Protein 5NSJ (pdb70)

Structure (mmCIF, N/CA/C/O backbone):
data_5NSJ
#
_entry.id   5NSJ
#
_cell.length_a   128.024
_cell.length_b   128.352
_cell.length_c   45.966
_cell.angle_alpha   90.00
_cell.angle_beta   90.00
_cell.angle_gamma   90.00
#
_symmetry.space_group_name_H-M   'C 2 2 21'
#
loop_
_entity.id
_entity.type
_entity.pdbx_description
1 polymer 'Pre-glycoprotein polyprotein GP complex'
2 branched 2-acetamido-2-deoxy-beta-D-glucopyranose-(1-4)-2-acetamido-2-deoxy-beta-D-glucopyranose
3 branched alpha-D-mannopyranose-(1-4)-2-acetamido-2-deoxy-beta-D-glucopyranose-(1-4)-2-acetamido-2-deoxy-beta-D-glucopyranose
4 non-polymer 'SAMARIUM (III) ION'
5 non-polymer 2-acetamido-2-deoxy-beta-D-glucopyranose
6 water water
#
loop_
_atom_site.group_PDB
_atom_site.id
_atom_site.type_symbol
_atom_site.label_atom_id
_atom_site.label_alt_id
_atom_site.label_comp_id
_atom_site.label_asym_id
_atom_site.label_entity_id
_atom_site.label_seq_id
_atom_site.pdbx_PDB_ins_code
_atom_site.Cartn_x
_atom_site.Cartn_y
_atom_site.Cartn_z
_atom_site.occupancy
_atom_site.B_iso_or_equiv
_atom_site.auth_seq_id
_atom_site.auth_comp_id
_atom_site.auth_asym_id
_atom_site.auth_atom_id
_atom_site.pdbx_PDB_model_num
ATOM 1 N N . PRO A 1 18 ? -4.586 -3.789 -17.524 1.00 71.95 79 PRO A N 1
ATOM 2 C CA . PRO A 1 18 ? -4.206 -4.828 -18.491 1.00 73.38 79 PRO A CA 1
ATOM 3 C C . PRO A 1 18 ? -3.593 -6.085 -17.880 1.00 70.81 79 PRO A C 1
ATOM 4 O O . PRO A 1 18 ? -3.370 -7.046 -18.619 1.00 78.41 79 PRO A O 1
ATOM 8 N N . TYR A 1 19 ? -3.297 -6.082 -16.582 1.00 68.44 80 TYR A N 1
ATOM 9 C CA . TYR A 1 19 ? -2.737 -7.268 -15.956 1.00 52.40 80 TYR A CA 1
ATOM 10 C C . TYR A 1 19 ? -3.536 -7.703 -14.737 1.00 46.95 80 TYR A C 1
ATOM 11 O O . TYR A 1 19 ? -3.130 -8.649 -14.059 1.00 33.93 80 TYR A O 1
ATOM 20 N N . VAL A 1 20 ? -4.655 -7.036 -14.453 1.00 40.67 81 VAL A N 1
ATOM 21 C CA . VAL A 1 20 ? -5.543 -7.255 -13.309 1.00 35.90 81 VAL A CA 1
ATOM 22 C C . VAL A 1 20 ? -6.740 -8.145 -13.652 1.00 33.82 81 VAL A C 1
ATOM 23 O O . VAL A 1 20 ? -6.956 -8.445 -14.839 1.00 36.89 81 VAL A O 1
ATOM 27 N N . PRO A 1 21 ? -7.549 -8.582 -12.665 1.00 32.59 82 PRO A N 1
ATOM 28 C CA . PRO A 1 21 ? -8.697 -9.454 -12.980 1.00 29.65 82 PRO A CA 1
ATOM 29 C C . PRO A 1 21 ? -9.668 -8.775 -13.939 1.00 20.87 82 PRO A C 1
ATOM 30 O O . PRO A 1 21 ? -9.964 -7.587 -13.812 1.00 32.39 82 PRO A O 1
ATOM 34 N N . MET A 1 22 ? -10.204 -9.546 -14.877 1.00 21.43 83 MET A N 1
ATOM 35 C CA . MET A 1 22 ? -11.114 -8.989 -15.866 1.00 21.16 83 MET A CA 1
ATOM 36 C C . MET A 1 22 ? -12.559 -9.324 -15.553 1.00 28.23 83 MET A C 1
ATOM 37 O O . MET A 1 22 ? -12.947 -10.497 -15.647 1.00 30.44 83 MET A O 1
ATOM 42 N N . PRO A 1 23 ? -13.395 -8.337 -15.253 1.00 30.45 84 PRO A N 1
ATOM 43 C CA . PRO A 1 23 ? -14.823 -8.603 -15.047 1.00 18.29 84 PRO A CA 1
ATOM 44 C C . PRO A 1 23 ? -15.533 -8.904 -16.356 1.00 19.11 84 PRO A C 1
ATOM 45 O O . PRO A 1 23 ? -15.298 -8.251 -17.376 1.00 22.94 84 PRO A O 1
ATOM 49 N N . CYS A 1 24 ? -16.377 -9.927 -16.336 1.00 33.60 85 CYS A N 1
ATOM 50 C CA . CYS A 1 24 ? -17.276 -10.205 -17.449 1.00 34.99 85 CYS A CA 1
ATOM 51 C C . CYS A 1 24 ? -18.683 -10.486 -16.962 1.00 20.79 85 CYS A C 1
ATOM 52 O O . CYS A 1 24 ? -18.883 -11.337 -16.098 1.00 22.51 85 CYS A O 1
ATOM 55 N N . MET A 1 25 ? -19.651 -9.784 -17.538 1.00 45.15 86 MET A N 1
ATOM 56 C CA . MET A 1 25 ? -21.060 -9.931 -17.204 1.00 22.77 86 MET A CA 1
ATOM 57 C C . MET A 1 25 ? -21.766 -10.612 -18.366 1.00 36.06 86 MET A C 1
ATOM 58 O O . MET A 1 25 ? -21.932 -10.017 -19.435 1.00 34.33 86 MET A O 1
ATOM 63 N N . ILE A 1 26 ? -22.131 -11.879 -18.164 1.00 32.92 87 ILE A N 1
ATOM 64 C CA . ILE A 1 26 ? -22.879 -12.628 -19.166 1.00 23.10 87 ILE A CA 1
ATOM 65 C C . ILE A 1 26 ? -24.303 -12.106 -19.266 1.00 33.35 87 ILE A C 1
ATOM 66 O O . ILE A 1 26 ? -24.837 -11.889 -20.360 1.00 43.55 87 ILE A O 1
ATOM 71 N N . ASN A 1 27 ? -24.947 -11.943 -18.125 1.00 34.50 88 ASN A N 1
ATOM 72 C CA . ASN A 1 27 ? -26.291 -11.390 -18.006 1.00 23.82 88 ASN A CA 1
ATOM 73 C C . ASN A 1 27 ? -26.475 -11.060 -16.535 1.00 34.48 88 ASN A C 1
ATOM 74 O O . ASN A 1 27 ? -25.538 -11.185 -15.745 1.00 31.32 88 ASN A O 1
ATOM 79 N N . ASP A 1 28 ? -27.669 -10.587 -16.180 1.00 27.96 89 ASP A N 1
ATOM 80 C CA . ASP A 1 28 ? -27.912 -10.158 -14.808 1.00 33.10 89 ASP A CA 1
ATOM 81 C C . ASP A 1 28 ? -27.555 -11.240 -13.788 1.00 35.86 89 ASP A C 1
ATOM 82 O O . ASP A 1 28 ? -26.999 -10.940 -12.729 1.00 47.25 89 ASP A O 1
ATOM 87 N N . THR A 1 29 ? -27.907 -12.495 -14.064 1.00 30.37 90 THR A N 1
ATOM 88 C CA . THR A 1 29 ? -27.646 -13.581 -13.120 1.00 21.92 90 THR A CA 1
ATOM 89 C C . THR A 1 29 ? -26.201 -14.086 -13.135 1.00 15.22 90 THR A C 1
ATOM 90 O O . THR A 1 29 ? -25.694 -14.522 -12.099 1.00 19.21 90 THR A O 1
ATOM 94 N N . HIS A 1 30 ? -25.535 -14.102 -14.288 1.00 19.96 91 HIS A N 1
ATOM 95 C CA . HIS A 1 30 ? -24.238 -14.764 -14.438 1.00 21.66 91 HIS A CA 1
ATOM 96 C C . HIS A 1 30 ? -23.098 -13.794 -14.731 1.00 21.68 91 HIS A C 1
ATOM 97 O O . HIS A 1 30 ? -23.172 -12.994 -15.668 1.00 22.65 91 HIS A O 1
ATOM 104 N N . PHE A 1 31 ? -22.019 -13.927 -13.954 1.00 13.52 92 PHE A N 1
ATOM 105 C CA . PHE A 1 31 ? -20.836 -13.080 -13.997 1.00 13.45 92 PHE A CA 1
ATOM 106 C C . PHE A 1 31 ? -19.573 -13.935 -13.973 1.00 13.85 92 PHE A C 1
ATOM 107 O O . PHE A 1 31 ? -19.516 -14.969 -13.297 1.00 12.19 92 PHE A O 1
ATOM 115 N N . LEU A 1 32 ? -18.539 -13.469 -14.675 1.00 23.27 93 LEU A N 1
ATOM 116 C CA . LEU A 1 32 ? -17.216 -14.088 -14.665 1.00 13.90 93 LEU A CA 1
ATOM 117 C C . LEU A 1 32 ? -16.149 -13.081 -14.266 1.00 17.20 93 LEU A C 1
ATOM 118 O O . LEU A 1 32 ? -16.259 -11.893 -14.563 1.00 16.30 93 LEU A O 1
ATOM 123 N N . LEU A 1 33 ? -15.142 -13.541 -13.541 1.00 17.55 94 LEU A N 1
ATOM 124 C CA . LEU A 1 33 ? -14.021 -12.685 -13.184 1.00 20.27 94 LEU A CA 1
ATOM 125 C C . LEU A 1 33 ? -12.750 -13.396 -13.620 1.00 21.85 94 LEU A C 1
ATOM 126 O O . LEU A 1 33 ? -12.282 -14.296 -12.919 1.00 25.55 94 LEU A O 1
ATOM 131 N N . ARG A 1 34 ? -12.139 -12.941 -14.710 1.00 26.20 95 ARG A N 1
ATOM 132 C CA . ARG A 1 34 ? -10.987 -13.657 -15.237 1.00 17.40 95 ARG A CA 1
ATOM 133 C C . ARG A 1 34 ? -9.795 -13.459 -14.316 1.00 27.95 95 ARG A C 1
ATOM 134 O O . ARG A 1 34 ? -9.609 -12.389 -13.734 1.00 26.58 95 ARG A O 1
ATOM 142 N N . GLY A 1 35 ? -8.972 -14.487 -14.202 1.00 26.32 96 GLY A N 1
ATOM 143 C CA . GLY A 1 35 ? -7.784 -14.393 -13.392 1.00 25.95 96 GLY A CA 1
ATOM 144 C C . GLY A 1 35 ? -6.771 -13.447 -14.007 1.00 26.09 96 GLY A C 1
ATOM 145 O O . GLY A 1 35 ? -6.873 -13.059 -15.177 1.00 21.51 96 GLY A O 1
ATOM 146 N N . PRO A 1 36 ? -5.800 -13.021 -13.207 1.00 28.56 97 PRO A N 1
ATOM 147 C CA . PRO A 1 36 ? -4.754 -12.129 -13.713 1.00 26.82 97 PRO A CA 1
ATOM 148 C C . PRO A 1 36 ? -3.876 -12.795 -14.762 1.00 32.26 97 PRO A C 1
ATOM 149 O O . PRO A 1 36 ? -3.751 -14.024 -14.835 1.00 35.59 97 PRO A O 1
ATOM 153 N N . PHE A 1 37 ? -3.254 -11.942 -15.583 1.00 32.05 98 PHE A N 1
ATOM 154 C CA . PHE A 1 37 ? -2.341 -12.394 -16.625 1.00 29.38 98 PHE A CA 1
ATOM 155 C C . PHE A 1 37 ? -3.021 -13.332 -17.610 1.00 28.96 98 PHE A C 1
ATOM 156 O O . PHE A 1 37 ? -2.488 -14.391 -17.953 1.00 29.88 98 PHE A O 1
ATOM 164 N N . GLU A 1 38 ? -4.218 -12.950 -18.042 1.00 27.90 99 GLU A N 1
ATOM 165 C CA . GLU A 1 38 ? -4.970 -13.720 -19.020 1.00 29.70 99 GLU A CA 1
ATOM 166 C C . GLU A 1 38 ? -5.107 -15.166 -18.555 1.00 31.33 99 GLU A C 1
ATOM 167 O O . GLU A 1 38 ? -4.789 -16.109 -19.276 1.00 38.10 99 GLU A O 1
ATOM 173 N N . ALA A 1 39 ? -5.531 -15.333 -17.306 1.00 35.21 100 ALA A N 1
ATOM 174 C CA . ALA A 1 39 ? -5.663 -16.662 -16.734 1.00 24.18 100 ALA A CA 1
ATOM 175 C C . ALA A 1 39 ? -6.684 -17.490 -17.502 1.00 24.08 100 ALA A C 1
ATOM 176 O O . ALA A 1 39 ? -7.655 -16.972 -18.048 1.00 24.33 100 ALA A O 1
ATOM 178 N N . SER A 1 40 ? -6.422 -18.794 -17.580 1.00 25.00 101 SER A N 1
ATOM 179 C CA . SER A 1 40 ? -7.336 -19.752 -18.187 1.00 25.38 101 SER A CA 1
ATOM 180 C C . SER 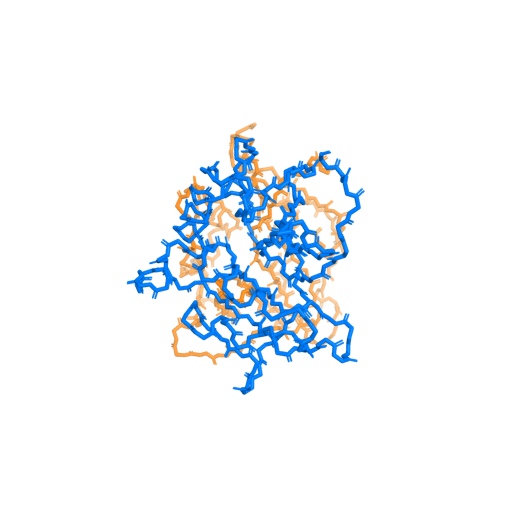A 1 40 ? -8.561 -20.022 -17.340 1.00 32.90 101 SER A C 1
ATOM 181 O O . SER A 1 40 ? -9.416 -20.811 -17.754 1.00 23.72 101 SER A O 1
ATOM 184 N N . TRP A 1 41 ? -8.672 -19.386 -16.180 1.00 22.78 102 TRP A N 1
ATOM 185 C CA . TRP A 1 41 ? -9.765 -19.616 -15.259 1.00 21.84 102 TRP A CA 1
ATOM 186 C C . TRP A 1 41 ? -10.456 -18.306 -14.921 1.00 23.96 102 TRP A C 1
ATOM 187 O O . TRP A 1 41 ? -9.957 -17.215 -15.202 1.00 27.69 102 TRP A O 1
ATOM 198 N N . ALA A 1 42 ? -11.623 -18.435 -14.307 1.00 16.59 103 ALA A N 1
ATOM 199 C CA . ALA A 1 42 ? -12.409 -17.287 -13.906 1.00 15.24 103 ALA A CA 1
ATOM 200 C C . ALA A 1 42 ? -13.280 -17.701 -12.740 1.00 25.78 103 ALA A C 1
ATOM 201 O O . ALA A 1 42 ? -13.800 -18.814 -12.719 1.00 22.72 103 ALA A O 1
ATOM 203 N N . ILE A 1 43 ? -13.415 -16.814 -11.763 1.00 26.86 104 ILE A N 1
ATOM 204 C CA . ILE A 1 43 ? -14.347 -17.021 -10.665 1.00 20.67 104 ILE A CA 1
ATOM 205 C C . ILE A 1 43 ? -15.751 -16.731 -11.163 1.00 18.50 104 ILE A C 1
ATOM 206 O O . ILE A 1 43 ? -16.039 -15.618 -11.606 1.00 35.43 104 ILE A O 1
ATOM 211 N N . LYS A 1 44 ? -16.622 -17.728 -11.101 1.00 14.57 105 LYS A N 1
ATOM 212 C CA . LYS A 1 44 ? -17.997 -17.589 -11.555 1.00 15.01 105 LYS A CA 1
ATOM 213 C C . LYS A 1 44 ? -18.939 -17.274 -10.406 1.00 16.08 105 LYS A C 1
ATOM 214 O O . LYS A 1 44 ? -18.881 -17.901 -9.347 1.00 22.20 105 LYS A O 1
ATOM 220 N N . LEU A 1 45 ? -19.828 -16.312 -10.640 1.00 13.99 106 LEU A N 1
ATOM 221 C CA . LEU A 1 45 ? -20.803 -15.867 -9.653 1.00 14.67 106 LEU A CA 1
ATOM 222 C C . LEU A 1 45 ? -22.189 -15.998 -10.267 1.00 19.93 106 LEU A C 1
ATOM 223 O O . LEU A 1 45 ? -22.460 -15.397 -11.309 1.00 28.43 106 LEU A O 1
ATOM 228 N N . GLU A 1 46 ? -23.069 -16.758 -9.632 1.00 19.55 107 GLU A N 1
ATOM 229 C CA . GLU A 1 46 ? -24.445 -16.862 -10.085 1.00 10.75 107 GLU A CA 1
ATOM 230 C C . GLU A 1 46 ? -25.356 -16.375 -8.983 1.00 21.79 107 GLU A C 1
ATOM 231 O O . GLU A 1 46 ? -25.236 -16.813 -7.837 1.00 20.69 107 GLU A O 1
ATOM 237 N N . ILE A 1 47 ? -26.284 -15.504 -9.335 1.00 20.34 108 ILE A N 1
ATOM 238 C CA . ILE A 1 47 ? -27.319 -15.081 -8.407 1.00 18.52 108 ILE A CA 1
ATOM 239 C C . ILE A 1 47 ? -28.526 -15.970 -8.640 1.00 17.15 108 ILE A C 1
ATOM 240 O O . ILE A 1 47 ? -29.062 -16.020 -9.750 1.00 15.70 108 ILE A O 1
ATOM 245 N N . THR A 1 48 ? -28.939 -16.687 -7.603 1.00 14.00 109 THR A N 1
ATOM 246 C CA . THR A 1 48 ? -30.013 -17.652 -7.734 1.00 13.26 109 THR A CA 1
ATOM 247 C C . THR A 1 48 ? -30.751 -17.760 -6.418 1.00 13.32 109 THR A C 1
ATOM 248 O O . THR A 1 48 ? -30.217 -17.441 -5.357 1.00 31.33 109 THR A O 1
ATOM 252 N N . ASP A 1 49 ? -31.980 -18.253 -6.496 1.00 21.59 110 ASP A N 1
ATOM 253 C CA . ASP A 1 49 ? -32.812 -18.466 -5.322 1.00 24.63 110 ASP A CA 1
ATOM 254 C C . ASP A 1 49 ? -32.799 -19.909 -4.854 1.00 24.66 110 ASP A C 1
ATOM 255 O O . ASP A 1 49 ? -33.642 -20.291 -4.039 1.00 21.85 110 ASP A O 1
ATOM 260 N N . VAL A 1 50 ? -31.853 -20.711 -5.339 1.00 29.31 111 VAL A N 1
ATOM 261 C CA . VAL A 1 50 ? -31.747 -22.126 -5.008 1.00 23.37 111 VAL A CA 1
ATOM 262 C C . VAL A 1 50 ? -30.594 -22.318 -4.043 1.00 22.93 111 VAL A C 1
ATOM 263 O O . VAL A 1 50 ? -29.506 -21.783 -4.254 1.00 29.75 111 VAL A O 1
ATOM 267 N N . THR A 1 51 ? -30.803 -23.126 -3.013 1.00 23.48 112 THR A N 1
ATOM 268 C CA . THR A 1 51 ? -29.737 -23.473 -2.088 1.00 35.79 112 THR A CA 1
ATOM 269 C C . THR A 1 51 ? -29.305 -24.908 -2.336 1.00 35.61 112 THR A C 1
ATOM 270 O O . THR A 1 51 ? -30.127 -25.828 -2.321 1.00 39.26 112 THR A O 1
ATOM 274 N N . THR A 1 52 ? -28.006 -25.088 -2.531 1.00 34.07 113 THR A N 1
ATOM 275 C CA . THR A 1 52 ? -27.413 -26.386 -2.784 1.00 42.57 113 THR A CA 1
ATOM 276 C C . THR A 1 52 ? -26.496 -26.842 -1.660 1.00 49.93 113 THR A C 1
ATOM 277 O O . THR A 1 52 ? -26.020 -27.980 -1.693 1.00 55.84 113 THR A O 1
ATOM 281 N N . LEU A 1 53 ? -26.256 -26.008 -0.656 1.00 27.58 114 LEU A N 1
ATOM 282 C CA . LEU A 1 53 ? -25.333 -26.357 0.407 1.00 29.03 114 LEU A CA 1
ATOM 283 C C . LEU A 1 53 ? -26.018 -26.198 1.757 1.00 30.08 114 LEU A C 1
ATOM 284 O O . LEU A 1 53 ? -27.001 -25.466 1.900 1.00 29.40 114 LEU A O 1
ATOM 289 N N . VAL A 1 54 ? -25.475 -26.907 2.751 1.00 36.05 115 VAL A N 1
ATOM 290 C CA . VAL A 1 54 ? -26.040 -26.963 4.092 1.00 38.21 115 VAL A CA 1
ATOM 291 C C . VAL A 1 54 ? -24.909 -26.829 5.109 1.00 39.82 115 VAL A C 1
ATOM 292 O O . VAL A 1 54 ? -23.752 -27.160 4.835 1.00 43.40 115 VAL A O 1
ATOM 296 N N . VAL A 1 55 ? -25.258 -26.328 6.295 1.00 43.30 116 VAL A N 1
ATOM 297 C CA . VAL A 1 55 ? -24.286 -26.062 7.349 1.00 45.11 116 VAL A CA 1
ATOM 298 C C . VAL A 1 55 ? -23.699 -27.358 7.900 1.00 48.67 116 VAL A C 1
ATOM 299 O O . VAL A 1 55 ? -24.414 -28.350 8.107 1.00 53.74 116 VAL A O 1
ATOM 303 N N . ASP A 1 56 ? -22.381 -27.350 8.133 1.00 46.95 117 ASP A N 1
ATOM 304 C CA . ASP A 1 56 ? -21.646 -28.434 8.778 1.00 52.42 117 ASP A CA 1
ATOM 305 C C . ASP A 1 56 ? -20.651 -27.813 9.754 1.00 61.92 117 ASP A C 1
ATOM 306 O O . ASP A 1 56 ? -20.508 -26.587 9.841 1.00 63.07 117 ASP A O 1
ATOM 311 N N . THR A 1 57 ? -19.955 -28.676 10.494 1.00 65.03 118 THR A N 1
ATOM 312 C CA . THR A 1 57 ? -19.000 -28.216 11.493 1.00 73.49 118 THR A CA 1
ATOM 313 C C . THR A 1 57 ? -17.890 -27.403 10.842 1.00 72.45 118 THR A C 1
ATOM 314 O O . THR A 1 57 ? -17.493 -26.348 11.355 1.00 87.63 118 THR A O 1
ATOM 318 N N . ASP A 1 58 ? -17.380 -27.876 9.706 1.00 68.78 119 ASP A N 1
ATOM 319 C CA . ASP A 1 58 ? -16.180 -27.305 9.126 1.00 59.53 119 ASP A CA 1
ATOM 320 C C . ASP A 1 58 ? -16.439 -26.547 7.834 1.00 55.33 119 ASP A C 1
ATOM 321 O O . ASP A 1 58 ? -15.517 -25.909 7.319 1.00 59.54 119 ASP A O 1
ATOM 326 N N . ASN A 1 59 ? -17.659 -26.598 7.293 1.00 38.76 120 ASN A N 1
ATOM 327 C CA . ASN A 1 59 ? -17.911 -26.010 5.983 1.00 32.56 120 ASN A CA 1
ATOM 328 C C . ASN A 1 59 ? -18.243 -24.522 6.037 1.00 45.64 120 ASN A C 1
ATOM 329 O O . ASN A 1 59 ? -18.200 -23.859 4.996 1.00 49.45 120 ASN A O 1
ATOM 334 N N . VAL A 1 60 ? -18.647 -24.001 7.192 1.00 38.11 121 VAL A N 1
ATOM 335 C CA . VAL A 1 60 ? -19.041 -22.600 7.304 1.00 34.21 121 VAL A CA 1
ATOM 336 C C . VAL A 1 60 ? -17.815 -21.706 7.429 1.00 40.86 121 VAL A C 1
ATOM 337 O O . VAL A 1 60 ? -16.921 -21.958 8.244 1.00 42.28 121 VAL A O 1
ATOM 341 N N . ALA A 1 61 ? -17.778 -20.657 6.614 1.00 31.19 122 ALA A N 1
ATOM 342 C CA . ALA A 1 61 ? -16.704 -19.678 6.578 1.00 31.91 122 ALA A CA 1
ATOM 343 C C . ALA A 1 61 ? -17.311 -18.281 6.664 1.00 33.62 122 ALA A C 1
ATOM 344 O O . ALA A 1 61 ? -18.521 -18.115 6.829 1.00 35.67 122 ALA A O 1
ATOM 346 N N . ASN A 1 62 ? -16.461 -17.269 6.628 1.00 32.39 123 ASN A N 1
ATOM 347 C CA . ASN A 1 62 ? -16.926 -15.888 6.672 1.00 34.75 123 ASN A CA 1
ATOM 348 C C . ASN A 1 62 ? -16.073 -15.079 5.693 1.00 33.74 123 ASN A C 1
ATOM 349 O O . ASN A 1 62 ? -15.147 -15.641 5.100 1.00 38.24 123 ASN A O 1
ATOM 354 N N . PRO A 1 63 ? -16.338 -13.790 5.467 1.00 40.93 124 PRO A N 1
ATOM 355 C CA . PRO A 1 63 ? -15.496 -13.048 4.511 1.00 45.68 124 PRO A CA 1
ATOM 356 C C . PRO A 1 63 ? -14.021 -13.015 4.848 1.00 37.77 124 PRO A C 1
ATOM 357 O O . PRO A 1 63 ? -13.203 -12.873 3.936 1.00 52.90 124 PRO A O 1
ATOM 361 N N . THR A 1 64 ? -13.636 -13.149 6.111 1.00 43.68 125 THR A N 1
ATOM 362 C CA . THR A 1 64 ? -12.207 -13.259 6.365 1.00 44.85 125 THR A CA 1
ATOM 363 C C . THR A 1 64 ? -11.731 -14.682 6.086 1.00 43.80 125 THR A C 1
ATOM 364 O O . THR A 1 64 ? -10.728 -14.867 5.391 1.00 42.81 125 THR A O 1
ATOM 368 N N . ASN A 1 65 ? -12.504 -15.686 6.529 1.00 55.73 126 ASN A N 1
ATOM 369 C CA . ASN A 1 65 ? -12.321 -17.106 6.209 1.00 37.62 126 ASN A CA 1
ATOM 370 C C . ASN A 1 65 ? -12.473 -17.437 4.733 1.00 49.81 126 ASN A C 1
ATOM 371 O O . ASN A 1 65 ? -12.178 -18.570 4.346 1.00 55.92 126 ASN A O 1
ATOM 376 N N . ILE A 1 66 ? -12.978 -16.514 3.919 1.00 37.75 127 ILE A N 1
ATOM 377 C CA . ILE A 1 66 ? -13.416 -16.839 2.561 1.00 48.65 127 ILE A CA 1
ATOM 378 C C . ILE A 1 66 ? -12.318 -17.508 1.738 1.00 55.69 127 ILE A C 1
ATOM 379 O O . ILE A 1 66 ? -12.597 -18.386 0.913 1.00 54.10 127 ILE A O 1
ATOM 384 N N . SER A 1 67 ? -11.060 -17.088 1.920 1.00 61.60 128 SER A N 1
ATOM 385 C CA . SER A 1 67 ? -9.965 -17.646 1.127 1.00 59.19 128 SER A CA 1
ATOM 386 C C . SER A 1 67 ? -9.864 -19.158 1.304 1.00 50.81 128 SER A C 1
ATOM 387 O O . SER A 1 67 ? -9.410 -19.869 0.401 1.00 51.66 128 SER A O 1
ATOM 390 N N . LYS A 1 68 ? -10.270 -19.659 2.471 1.00 49.36 129 LYS A N 1
ATOM 391 C CA . LYS A 1 68 ? -10.200 -21.087 2.766 1.00 49.60 129 LYS A CA 1
ATOM 392 C C . LYS A 1 68 ? -11.058 -21.949 1.836 1.00 39.70 129 LYS A C 1
ATOM 393 O O . LYS A 1 68 ? -10.674 -23.080 1.527 1.00 44.70 129 LYS A O 1
ATOM 399 N N . CYS A 1 69 ? -12.207 -21.449 1.367 1.00 38.55 130 CYS A N 1
ATOM 400 C CA . CYS A 1 69 ? -13.093 -22.292 0.553 1.00 55.27 130 CYS A CA 1
ATOM 401 C C . CYS A 1 69 ? -12.431 -22.787 -0.733 1.00 55.66 130 CYS A C 1
ATOM 402 O O . CYS A 1 69 ? -12.750 -23.878 -1.216 1.00 61.91 130 CYS A O 1
ATOM 405 N N . PHE A 1 70 ? -11.559 -21.978 -1.337 1.00 41.60 131 PHE A N 1
ATOM 406 C CA . PHE A 1 70 ? -10.862 -22.329 -2.584 1.00 51.18 131 PHE A CA 1
ATOM 407 C C . PHE A 1 70 ? -9.489 -22.981 -2.361 1.00 50.17 131 PHE A C 1
ATOM 408 O O . PHE A 1 70 ? -8.435 -22.414 -2.653 1.00 56.70 131 PHE A O 1
ATOM 416 N N . ALA A 1 71 ? -9.512 -24.217 -1.860 1.00 65.94 132 ALA A N 1
ATOM 417 C CA . ALA A 1 71 ? -8.299 -24.985 -1.588 1.00 65.13 132 ALA A CA 1
ATOM 418 C C . ALA A 1 71 ? -8.036 -26.105 -2.605 1.00 67.65 132 ALA A C 1
ATOM 419 O O . ALA A 1 71 ? -6.972 -26.749 -2.561 1.00 68.91 132 ALA A O 1
ATOM 421 N N . ASN A 1 72 ? -8.913 -26.281 -3.595 1.00 64.77 133 ASN A N 1
ATOM 422 C CA . ASN A 1 72 ? -8.766 -27.439 -4.468 1.00 87.48 133 ASN A CA 1
ATOM 423 C C . ASN A 1 72 ? -7.506 -27.379 -5.331 1.00 113.88 133 ASN A C 1
ATOM 424 O O . ASN A 1 72 ? -6.770 -28.369 -5.416 1.00 102.95 133 ASN A O 1
ATOM 429 N N . ASN A 1 73 ? -7.206 -26.246 -5.948 1.00 122.60 134 ASN A N 1
ATOM 430 C CA . ASN A 1 73 ? -6.233 -26.262 -7.029 1.00 108.87 134 ASN A CA 1
ATOM 431 C C . ASN A 1 73 ? -4.990 -25.456 -6.686 1.00 88.29 134 ASN A C 1
ATOM 432 O O . ASN A 1 73 ? -5.059 -24.257 -6.412 1.00 86.41 134 ASN A O 1
ATOM 437 N N . GLN A 1 74 ? -3.858 -26.136 -6.728 1.00 91.14 135 GLN A N 1
ATOM 438 C CA . GLN A 1 74 ? -2.550 -25.538 -6.591 1.00 61.91 135 GLN A CA 1
ATOM 439 C C . GLN A 1 74 ? -2.034 -24.968 -7.905 1.00 62.15 135 GLN A C 1
ATOM 440 O O . GLN A 1 74 ? -1.188 -24.070 -7.894 1.00 61.68 135 GLN A O 1
ATOM 446 N N . ASP A 1 75 ? -2.537 -25.476 -9.024 1.00 62.90 136 ASP A N 1
ATOM 447 C CA . ASP A 1 75 ? -2.071 -25.049 -10.332 1.00 63.19 136 ASP A CA 1
ATOM 448 C C . ASP A 1 75 ? -2.291 -23.556 -10.551 1.00 69.65 136 ASP A C 1
ATOM 449 O O . ASP A 1 75 ? -1.402 -22.842 -11.033 1.00 70.23 136 ASP A O 1
ATOM 454 N N . GLU A 1 76 ? -3.445 -23.064 -10.149 1.00 64.08 137 GLU A N 1
ATOM 455 C CA . GLU A 1 76 ? -3.803 -21.664 -10.272 1.00 64.45 137 GLU A CA 1
ATOM 456 C C . GLU A 1 76 ? -3.834 -21.060 -8.878 1.00 79.16 137 GLU A C 1
ATOM 457 O O . GLU A 1 76 ? -4.837 -21.106 -8.166 1.00 67.14 137 GLU A O 1
ATOM 463 N N . ARG A 1 77 ? -2.693 -20.493 -8.505 1.00 34.46 138 ARG A N 1
ATOM 464 C CA . ARG A 1 77 ? -2.445 -19.976 -7.175 1.00 30.86 138 ARG A CA 1
ATOM 465 C C . ARG A 1 77 ? -3.004 -18.578 -6.978 1.00 32.33 138 ARG A C 1
ATOM 466 O O . ARG A 1 77 ? -3.179 -18.153 -5.835 1.00 29.53 138 ARG A O 1
ATOM 474 N N . LEU A 1 78 ? -3.298 -17.863 -8.051 1.00 25.15 139 LEU A N 1
ATOM 475 C CA . LEU A 1 78 ? -3.770 -16.498 -7.927 1.00 24.85 139 LEU A CA 1
ATOM 476 C C . LEU A 1 78 ? -5.253 -16.420 -7.630 1.00 30.69 139 LEU A C 1
ATOM 477 O O . LEU A 1 78 ? -5.810 -15.320 -7.626 1.00 26.57 139 LEU A O 1
ATOM 482 N N . LEU A 1 79 ? -5.897 -17.559 -7.381 1.00 29.51 140 LEU A N 1
ATOM 483 C CA . LEU A 1 79 ? -7.330 -17.563 -7.106 1.00 26.29 140 LEU A CA 1
ATOM 484 C C . LEU A 1 79 ? -7.667 -16.878 -5.780 1.00 30.15 140 LEU A C 1
ATOM 485 O O . LEU A 1 79 ? -8.614 -16.087 -5.707 1.00 28.75 140 LEU A O 1
ATOM 490 N N . GLY A 1 80 ? -6.912 -17.174 -4.718 1.00 36.80 141 GLY A N 1
ATOM 491 C CA . GLY A 1 80 ? -7.187 -16.556 -3.427 1.00 30.55 141 GLY A CA 1
ATOM 492 C C . GLY A 1 80 ? -6.999 -15.054 -3.430 1.00 47.42 141 GLY A C 1
ATOM 493 O O . GLY A 1 80 ? -7.778 -14.325 -2.817 1.00 46.16 141 GLY A O 1
ATOM 494 N N . PHE A 1 81 ? -5.955 -14.573 -4.113 1.00 38.97 142 PHE A N 1
ATOM 495 C CA . PHE A 1 81 ? -5.777 -13.136 -4.276 1.00 31.41 142 PHE A CA 1
ATOM 496 C C . PHE A 1 81 ? -6.960 -12.514 -4.992 1.00 27.99 142 PHE A C 1
ATOM 497 O O . PHE A 1 81 ? -7.403 -11.415 -4.640 1.00 28.52 142 PHE A O 1
ATOM 505 N N . THR A 1 82 ? -7.439 -13.171 -6.045 1.00 27.41 143 THR A N 1
ATOM 506 C CA . THR A 1 82 ? -8.536 -12.618 -6.822 1.00 25.72 143 THR A CA 1
ATOM 507 C C . THR A 1 82 ? -9.770 -12.448 -5.953 1.00 29.29 143 THR A C 1
ATOM 508 O O . THR A 1 82 ? -10.582 -11.547 -6.188 1.00 27.47 143 THR A O 1
ATOM 512 N N . MET A 1 83 ? -9.890 -13.263 -4.908 1.00 32.44 144 MET A N 1
ATOM 513 C CA . MET A 1 83 ? -11.014 -13.155 -3.991 1.00 38.82 144 MET A CA 1
ATOM 514 C C . MET A 1 83 ? -10.866 -11.983 -3.022 1.00 38.30 144 MET A C 1
ATOM 515 O O . MET A 1 83 ? -11.811 -11.209 -2.836 1.00 37.29 144 MET A O 1
ATOM 520 N N . GLU A 1 84 ? -9.702 -11.841 -2.377 1.00 41.07 145 GLU A N 1
ATOM 521 C CA . GLU A 1 84 ? -9.496 -10.694 -1.496 1.00 41.00 145 GLU A CA 1
ATOM 522 C C . GLU A 1 84 ? -9.634 -9.393 -2.275 1.00 39.64 145 GLU A C 1
ATOM 523 O O . GLU A 1 84 ? -10.198 -8.413 -1.773 1.00 36.62 145 GLU A O 1
ATOM 529 N N . TRP A 1 85 ? -9.128 -9.369 -3.508 1.00 43.87 146 TRP A N 1
ATOM 530 C CA . TRP A 1 85 ? -9.390 -8.245 -4.402 1.00 42.83 146 TRP A CA 1
ATOM 531 C C . TRP A 1 85 ? -10.885 -8.019 -4.5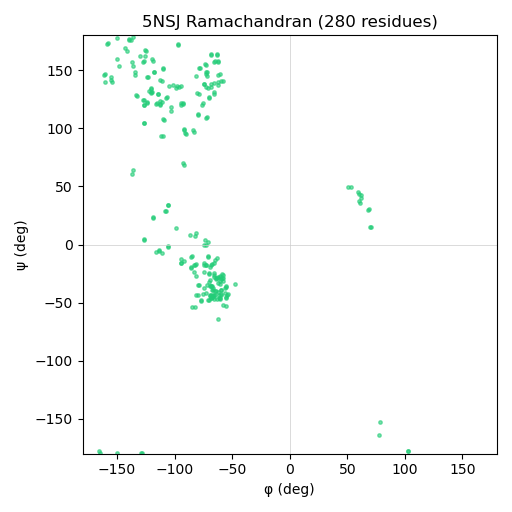66 1.00 43.37 146 TRP A C 1
ATOM 532 O O . TRP A 1 85 ? -11.365 -6.879 -4.519 1.00 47.16 146 TRP A O 1
ATOM 543 N N . PHE A 1 86 ? -11.631 -9.103 -4.769 1.00 43.20 147 PHE A N 1
ATOM 544 C CA . PHE A 1 86 ? -13.065 -9.008 -5.013 1.00 40.14 147 PHE A CA 1
ATOM 545 C C . PHE A 1 86 ? -13.838 -8.542 -3.777 1.00 46.04 147 PHE A C 1
ATOM 546 O O . PHE A 1 86 ? -14.817 -7.798 -3.906 1.00 46.45 147 PHE A O 1
ATOM 554 N N . LEU A 1 87 ? -13.423 -8.942 -2.572 1.00 45.48 148 LEU A N 1
ATOM 555 C CA . LEU A 1 87 ? -14.195 -8.543 -1.395 1.00 51.12 148 LEU A CA 1
ATOM 556 C C . LEU A 1 87 ? -14.121 -7.055 -1.110 1.00 56.26 148 LEU A C 1
ATOM 557 O O . LEU A 1 87 ? -14.945 -6.546 -0.345 1.00 59.43 148 LEU A O 1
ATOM 562 N N . SER A 1 88 ? -13.144 -6.356 -1.672 1.00 50.34 149 SER A N 1
ATOM 563 C CA . SER A 1 88 ? -13.118 -4.901 -1.614 1.00 55.69 149 SER A CA 1
ATOM 564 C C . SER A 1 88 ? -13.058 -4.430 -0.166 1.00 57.62 149 SER A C 1
ATOM 565 O O . SER A 1 88 ? -13.638 -3.406 0.199 1.00 62.41 149 SER A O 1
ATOM 568 N N . GLY A 1 89 ? -12.343 -5.180 0.667 1.00 55.70 150 GLY A N 1
ATOM 569 C CA . GLY A 1 89 ? -12.240 -4.801 2.060 1.00 51.67 150 GLY A CA 1
ATOM 570 C C . GLY A 1 89 ? -13.526 -4.965 2.835 1.00 44.16 150 GLY A C 1
ATOM 571 O O . GLY A 1 89 ? -13.647 -4.425 3.938 1.00 46.10 150 GLY A O 1
ATOM 572 N N . LEU A 1 90 ? -14.496 -5.703 2.291 1.00 41.62 151 LEU A N 1
ATOM 573 C CA . LEU A 1 90 ? -15.735 -5.937 3.018 1.00 38.97 151 LEU A CA 1
ATOM 574 C C . LEU A 1 90 ? -15.588 -6.940 4.149 1.00 36.52 151 LEU A C 1
ATOM 575 O O . LEU A 1 90 ? -16.458 -6.987 5.024 1.00 34.46 151 LEU A O 1
ATOM 580 N N . GLU A 1 91 ? -14.524 -7.743 4.158 1.00 33.94 152 GLU A N 1
ATOM 581 C CA . GLU A 1 91 ? -14.278 -8.586 5.321 1.00 34.34 152 GLU A CA 1
ATOM 582 C C . GLU A 1 91 ? -13.906 -7.761 6.541 1.00 31.31 152 GLU A C 1
ATOM 583 O O . GLU A 1 91 ? -13.936 -8.277 7.663 1.00 32.16 152 GLU A O 1
ATOM 589 N N . HIS A 1 92 ? -13.525 -6.503 6.335 1.00 35.89 153 HIS A N 1
ATOM 590 C CA . HIS A 1 92 ? -13.244 -5.574 7.413 1.00 38.56 153 HIS A CA 1
ATOM 591 C C . HIS A 1 92 ? -14.493 -4.866 7.907 1.00 29.73 153 HIS A C 1
ATOM 592 O O . HIS A 1 92 ? -14.425 -4.172 8.925 1.00 30.77 153 HIS A O 1
ATOM 599 N N . ASP A 1 93 ? -15.609 -4.992 7.180 1.00 36.17 154 ASP A N 1
ATOM 600 C CA . ASP A 1 93 ? -16.913 -4.481 7.599 1.00 27.41 154 ASP A CA 1
ATOM 601 C C . ASP A 1 93 ? -17.626 -5.587 8.366 1.00 37.58 154 ASP A C 1
ATOM 602 O O . ASP A 1 93 ? -18.259 -6.461 7.772 1.00 39.81 154 ASP A O 1
ATOM 607 N N . HIS A 1 94 ? -17.520 -5.561 9.691 1.00 25.03 155 HIS A N 1
ATOM 608 C CA . HIS A 1 94 ? -18.169 -6.599 10.482 1.00 36.68 155 HIS A CA 1
ATOM 609 C C . HIS A 1 94 ? -19.680 -6.429 10.543 1.00 28.68 155 HIS A C 1
ATOM 610 O O . HIS A 1 94 ? -20.338 -7.178 11.269 1.00 30.85 155 HIS A O 1
ATOM 617 N N . HIS A 1 95 ? -20.243 -5.459 9.842 1.00 25.94 156 HIS A N 1
ATOM 618 C CA . HIS A 1 95 ? -21.683 -5.448 9.676 1.00 22.18 156 HIS A CA 1
ATOM 619 C C . HIS A 1 95 ? -22.094 -6.178 8.416 1.00 21.12 156 HIS A C 1
ATOM 620 O O . HIS A 1 95 ? -23.268 -6.521 8.259 1.00 23.36 156 HIS A O 1
ATOM 627 N N . PHE A 1 96 ? -21.139 -6.451 7.540 1.00 21.27 157 PHE A N 1
ATOM 628 C CA . PHE A 1 96 ? -21.352 -7.327 6.399 1.00 28.15 157 PHE A CA 1
ATOM 629 C C . PHE A 1 96 ? -21.151 -8.753 6.878 1.00 32.26 157 PHE A C 1
ATOM 630 O O . PHE A 1 96 ? -20.017 -9.202 7.051 1.00 26.65 157 PHE A O 1
ATOM 638 N N . THR A 1 97 ? -22.245 -9.459 7.175 1.00 28.56 158 THR A N 1
ATOM 639 C CA . THR A 1 97 ? -22.168 -10.829 7.695 1.00 23.99 158 THR A CA 1
ATOM 640 C C . THR A 1 97 ? -23.193 -11.760 7.043 1.00 24.07 158 THR A C 1
ATOM 641 O O . THR A 1 97 ? -23.995 -12.392 7.734 1.00 27.77 158 THR A O 1
ATOM 645 N N . PRO A 1 98 ? -23.134 -11.953 5.726 1.00 20.77 159 PRO A N 1
ATOM 646 C CA . PRO A 1 98 ? -24.012 -1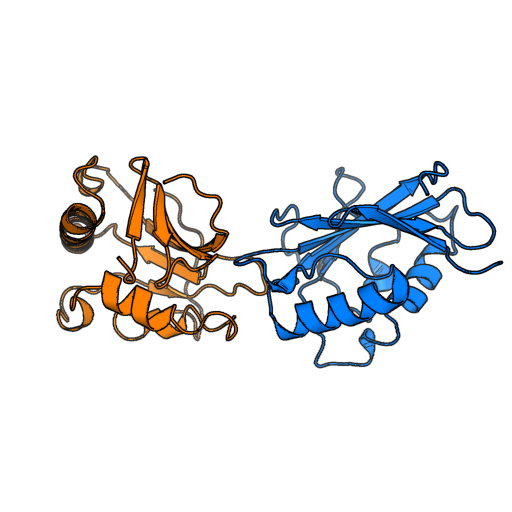2.950 5.105 1.00 21.20 159 PRO A CA 1
ATOM 647 C C . PRO A 1 98 ? -23.535 -14.357 5.422 1.00 22.83 159 PRO A C 1
ATOM 648 O O . PRO A 1 98 ? -22.359 -14.588 5.700 1.00 26.56 159 PRO A O 1
ATOM 652 N N . GLN A 1 99 ? -24.463 -15.316 5.380 1.00 24.46 160 GLN A N 1
ATOM 653 C CA . GLN A 1 99 ? -24.058 -16.698 5.601 1.00 22.12 160 GLN A CA 1
ATOM 654 C C . GLN A 1 99 ? -23.250 -17.183 4.407 1.00 20.55 160 GLN A C 1
ATOM 655 O O . GLN A 1 99 ? -23.711 -17.120 3.265 1.00 19.82 160 GLN A O 1
ATOM 661 N N . ILE A 1 100 ? -22.061 -17.705 4.668 1.00 13.54 161 ILE A N 1
ATOM 662 C CA . ILE A 1 100 ? -21.229 -18.289 3.629 1.00 13.67 161 ILE A CA 1
ATOM 663 C C . ILE A 1 100 ? -20.975 -19.740 3.999 1.00 22.65 161 ILE A C 1
ATOM 664 O O . ILE A 1 100 ? -20.582 -20.039 5.133 1.00 28.40 161 ILE A O 1
ATOM 669 N N . ILE A 1 101 ? -21.184 -20.635 3.039 1.00 14.07 162 ILE A N 1
ATOM 670 C CA . ILE A 1 101 ? -21.023 -22.060 3.256 1.00 19.30 162 ILE A CA 1
ATOM 671 C C . ILE A 1 101 ? -20.076 -22.576 2.186 1.00 24.23 162 ILE A C 1
ATOM 672 O O . ILE A 1 101 ? -20.338 -22.403 0.992 1.00 25.92 162 ILE A O 1
ATOM 677 N N . CYS A 1 102 ? -18.953 -23.150 2.605 1.00 23.77 163 CYS A N 1
ATOM 678 C CA . CYS A 1 102 ? -18.048 -23.747 1.640 1.00 27.04 163 CYS A CA 1
ATOM 679 C C . CYS A 1 102 ? -18.649 -25.037 1.105 1.00 31.11 163 CYS A C 1
ATOM 680 O O . CYS A 1 102 ? -19.347 -25.758 1.819 1.00 39.40 163 CYS A O 1
ATOM 683 N N . GLY A 1 103 ? -18.345 -25.349 -0.151 1.00 28.54 164 GLY A N 1
ATOM 684 C CA . GLY A 1 103 ? -18.835 -26.556 -0.791 1.00 22.17 164 GLY A CA 1
ATOM 685 C C . GLY A 1 103 ? -17.724 -27.562 -1.014 1.00 20.13 164 GLY A C 1
ATOM 686 O O . GLY A 1 103 ? -16.556 -27.196 -1.141 1.00 39.76 164 GLY A O 1
ATOM 687 N N . ASN A 1 104 ? -18.094 -28.842 -1.036 1.00 21.31 165 ASN A N 1
ATOM 688 C CA . ASN A 1 104 ? -17.139 -29.934 -1.205 1.00 33.20 165 ASN A CA 1
ATOM 689 C C . ASN A 1 104 ? -17.042 -30.245 -2.691 1.00 33.81 165 ASN A C 1
ATOM 690 O O . ASN A 1 104 ? -17.844 -31.012 -3.229 1.00 30.59 165 ASN A O 1
ATOM 695 N N . VAL A 1 105 ? -16.012 -29.704 -3.342 1.00 34.41 166 VAL A N 1
ATOM 696 C CA . VAL A 1 105 ? -15.889 -29.871 -4.787 1.00 32.75 166 VAL A CA 1
ATOM 697 C C . VAL A 1 105 ? -15.729 -31.339 -5.141 1.00 35.66 166 VAL A C 1
ATOM 698 O O . VAL A 1 105 ? -16.116 -31.766 -6.234 1.00 33.24 166 VAL A O 1
ATOM 702 N N . SER A 1 106 ? -15.167 -32.135 -4.228 1.00 43.85 167 SER A N 1
ATOM 703 C CA . SER A 1 106 ? -14.988 -33.555 -4.498 1.00 39.36 167 SER A CA 1
ATOM 704 C C . SER A 1 106 ? -16.321 -34.233 -4.760 1.00 29.50 167 SER A C 1
ATOM 705 O O . SER A 1 106 ? -16.375 -35.254 -5.451 1.00 33.07 167 SER A O 1
ATOM 708 N N . LYS A 1 107 ? -17.389 -33.728 -4.164 1.00 27.79 168 LYS A N 1
ATOM 709 C CA . LYS A 1 107 ? -18.723 -34.254 -4.384 1.00 27.43 168 LYS A CA 1
ATOM 710 C C . LYS A 1 107 ? -19.573 -33.340 -5.261 1.00 28.13 168 LYS A C 1
ATOM 711 O O . LYS A 1 107 ? -20.782 -33.229 -5.068 1.00 29.68 168 LYS A O 1
ATOM 717 N N . GLY A 1 108 ? -18.933 -32.675 -6.219 1.00 23.82 169 GLY A N 1
ATOM 718 C CA . GLY A 1 108 ? -19.612 -32.015 -7.325 1.00 22.15 169 GLY A CA 1
ATOM 719 C C . GLY A 1 108 ? -20.451 -30.806 -6.976 1.00 29.04 169 GLY A C 1
ATOM 720 O O . GLY A 1 108 ? -21.366 -30.459 -7.731 1.00 19.30 169 GLY A O 1
ATOM 721 N N . GLU A 1 109 ? -20.083 -30.073 -5.937 1.00 27.53 170 GLU A N 1
ATOM 722 C CA . GLU A 1 109 ? -20.831 -28.895 -5.540 1.00 26.51 170 GLU A CA 1
ATOM 723 C C . GLU A 1 109 ? -19.967 -27.646 -5.606 1.00 23.08 170 GLU A C 1
ATOM 724 O O . GLU A 1 109 ? -18.740 -27.722 -5.659 1.00 18.23 170 GLU A O 1
ATOM 730 N N . VAL A 1 110 ? -20.638 -26.490 -5.670 1.00 20.19 171 VAL A N 1
ATOM 731 C CA . VAL A 1 110 ? -19.940 -25.220 -5.855 1.00 22.23 171 VAL A CA 1
ATOM 732 C C . VAL A 1 110 ? -19.016 -24.947 -4.665 1.00 26.75 171 VAL A C 1
ATOM 733 O O . VAL A 1 110 ? -19.109 -25.571 -3.609 1.00 25.92 171 VAL A O 1
ATOM 737 N N . ASN A 1 111 ? -18.088 -24.013 -4.869 1.00 26.80 172 ASN A N 1
ATOM 738 C CA . ASN A 1 111 ? -17.092 -23.694 -3.854 1.00 17.18 172 ASN A CA 1
ATOM 739 C C . ASN A 1 111 ? -17.715 -23.009 -2.641 1.00 26.41 172 ASN A C 1
ATOM 740 O O . ASN A 1 111 ? -17.277 -23.229 -1.504 1.00 21.92 172 ASN A O 1
ATOM 745 N N . ALA A 1 112 ? -18.725 -22.165 -2.861 1.00 28.29 173 ALA A N 1
ATOM 746 C CA . ALA A 1 112 ? -19.359 -21.442 -1.768 1.00 14.57 173 ALA A CA 1
ATOM 747 C C . ALA A 1 112 ? -20.730 -20.942 -2.195 1.00 13.69 173 ALA A C 1
ATOM 748 O O . ALA A 1 112 ? -20.937 -20.601 -3.361 1.00 13.74 173 ALA A O 1
ATOM 750 N N . GLN A 1 113 ? -21.672 -20.899 -1.248 1.00 18.03 174 GLN A N 1
ATOM 751 C CA . GLN A 1 113 ? -22.915 -20.174 -1.480 1.00 16.97 174 GLN A CA 1
ATOM 752 C C . GLN A 1 113 ? -23.038 -19.100 -0.419 1.00 17.09 174 GLN A C 1
ATOM 753 O O . GLN A 1 113 ? -22.824 -19.361 0.765 1.00 14.94 174 GLN A O 1
ATOM 759 N N . VAL A 1 114 ? -23.378 -17.896 -0.847 1.00 18.82 175 VAL A N 1
ATOM 760 C CA . VAL A 1 114 ? -23.548 -16.761 0.046 1.00 24.51 175 VAL A CA 1
ATOM 761 C C . VAL A 1 114 ? -25.020 -16.396 0.035 1.00 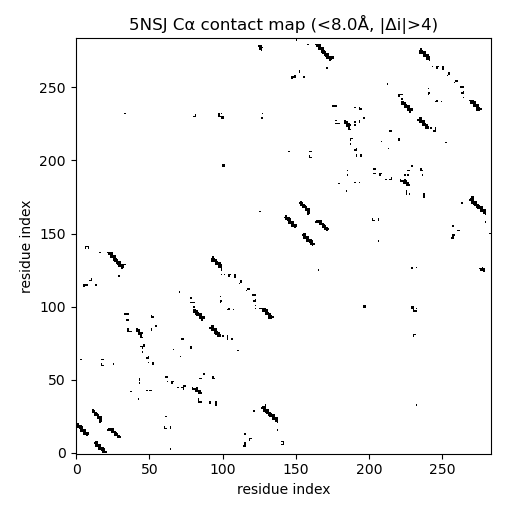23.78 175 VAL A C 1
ATOM 762 O O . VAL A 1 114 ? -25.565 -16.041 -1.017 1.00 31.25 175 VAL A O 1
ATOM 766 N N . ASN A 1 115 ? -25.660 -16.449 1.197 1.00 14.98 176 ASN A N 1
ATOM 767 C CA . ASN A 1 115 ? -27.055 -16.048 1.282 1.00 13.50 176 ASN A CA 1
ATOM 768 C C . ASN A 1 115 ? -27.112 -14.533 1.346 1.00 14.25 176 ASN A C 1
ATOM 769 O O . ASN A 1 115 ? -26.701 -13.924 2.335 1.00 30.96 176 ASN A O 1
ATOM 774 N N . ILE A 1 116 ? -27.632 -13.929 0.289 1.00 15.19 177 ILE A N 1
ATOM 775 C CA . ILE A 1 116 ? -27.770 -12.481 0.216 1.00 29.29 177 ILE A CA 1
ATOM 776 C C . ILE A 1 116 ? -29.228 -12.063 0.353 1.00 29.01 177 ILE A C 1
ATOM 777 O O . ILE A 1 116 ? -29.649 -11.047 -0.209 1.00 27.24 177 ILE A O 1
ATOM 782 N N . THR A 1 117 ? -30.020 -12.853 1.068 1.00 26.70 178 THR A N 1
ATOM 783 C CA . THR A 1 117 ? -31.416 -12.479 1.241 1.00 19.73 178 THR A CA 1
ATOM 784 C C . THR A 1 117 ? -31.555 -11.213 2.080 1.00 21.02 178 THR A C 1
ATOM 785 O O . THR A 1 117 ? -32.435 -10.389 1.816 1.00 26.32 178 THR A O 1
ATOM 789 N N . MET A 1 118 ? -30.719 -11.045 3.107 1.00 20.71 179 MET A N 1
ATOM 790 C CA . MET A 1 118 ? -30.839 -9.855 3.942 1.00 21.65 179 MET A CA 1
ATOM 791 C C . MET A 1 118 ? -30.596 -8.599 3.126 1.00 31.63 179 MET A C 1
ATOM 792 O O . MET A 1 118 ? -29.675 -8.530 2.312 1.00 35.46 179 MET A O 1
ATOM 797 N N . GLU A 1 119 ? -31.434 -7.594 3.363 1.00 30.98 180 GLU A N 1
ATOM 798 C CA . GLU A 1 119 ? -31.474 -6.446 2.469 1.00 36.59 180 GLU A CA 1
ATOM 799 C C . GLU A 1 119 ? -30.210 -5.597 2.561 1.00 32.85 180 GLU A C 1
ATOM 800 O O . GLU A 1 119 ? -29.697 -5.140 1.534 1.0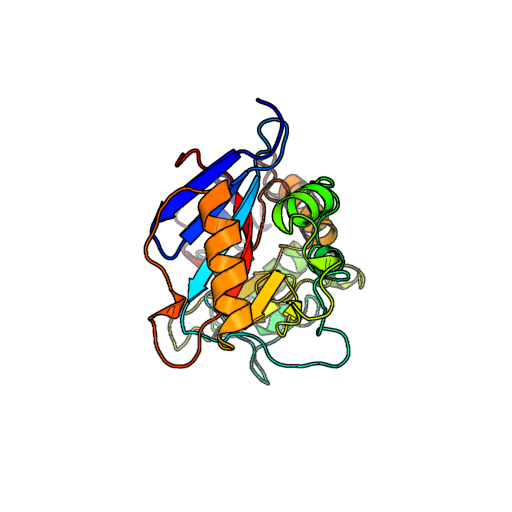0 39.14 180 GLU A O 1
ATOM 806 N N . ASP A 1 120 ? -29.705 -5.334 3.767 1.00 23.26 181 ASP A N 1
ATOM 807 C CA . ASP A 1 120 ? -28.504 -4.511 3.808 1.00 29.90 181 ASP A CA 1
ATOM 808 C C . ASP A 1 120 ? -27.296 -5.262 3.266 1.00 21.03 181 ASP A C 1
ATOM 809 O O . ASP A 1 120 ? -26.401 -4.638 2.690 1.00 25.89 181 ASP A O 1
ATOM 814 N N . HIS A 1 121 ? -27.231 -6.587 3.442 1.00 21.44 182 HIS A N 1
ATOM 815 C CA . HIS A 1 121 ? -26.135 -7.317 2.812 1.00 20.53 182 HIS A CA 1
ATOM 816 C C . HIS A 1 121 ? -26.288 -7.288 1.304 1.00 23.00 182 HIS A C 1
ATOM 817 O O . HIS A 1 121 ? -25.305 -7.151 0.570 1.00 25.28 182 HIS A O 1
ATOM 824 N N . CYS A 1 122 ? -27.521 -7.418 0.830 1.00 21.14 183 CYS A N 1
ATOM 825 C CA . CYS A 1 122 ? -27.770 -7.454 -0.601 1.00 23.74 183 CYS A CA 1
ATOM 826 C C . CYS A 1 122 ? -27.417 -6.123 -1.256 1.00 25.22 183 CYS A C 1
ATOM 827 O O . CYS A 1 122 ? -26.773 -6.088 -2.312 1.00 25.48 183 CYS A O 1
ATOM 830 N N . SER A 1 123 ? -27.867 -5.013 -0.667 1.00 24.74 184 SER A N 1
ATOM 831 C CA . SER A 1 123 ? -27.527 -3.707 -1.221 1.00 18.20 184 SER A CA 1
ATOM 832 C C . SER A 1 123 ? -26.035 -3.438 -1.119 1.00 17.56 184 SER A C 1
ATOM 833 O O . SER A 1 123 ? -25.484 -2.658 -1.897 1.00 17.85 184 SER A O 1
ATOM 836 N N . GLN A 1 124 ? -25.369 -4.057 -0.157 1.00 17.74 185 GLN A N 1
ATOM 837 C CA . GLN A 1 124 ? -23.941 -3.843 -0.027 1.00 17.60 185 GLN A CA 1
ATOM 838 C C . GLN A 1 124 ? -23.178 -4.715 -1.002 1.00 25.02 185 GLN A C 1
ATOM 839 O O . GLN A 1 124 ? -22.093 -4.338 -1.449 1.00 30.30 185 GLN A O 1
ATOM 845 N N . VAL A 1 125 ? -23.756 -5.857 -1.374 1.00 21.53 186 VAL A N 1
ATOM 846 C CA . VAL A 1 125 ? -23.175 -6.701 -2.412 1.00 19.46 186 VAL A CA 1
ATOM 847 C C . VAL A 1 125 ? -23.410 -6.107 -3.792 1.00 17.48 186 VAL A C 1
ATOM 848 O O . VAL A 1 125 ? -22.511 -6.114 -4.640 1.00 26.95 186 VAL A O 1
ATOM 852 N N . PHE A 1 126 ? -24.615 -5.599 -4.051 1.00 15.73 187 PHE A N 1
ATOM 853 C CA . PHE A 1 126 ? -24.892 -4.986 -5.345 1.00 15.37 187 PHE A CA 1
ATOM 854 C C . PHE A 1 126 ? -24.008 -3.780 -5.598 1.00 20.41 187 PHE A C 1
ATOM 855 O O . PHE A 1 126 ? -23.416 -3.645 -6.672 1.00 34.61 187 PHE A O 1
ATOM 863 N N . LEU A 1 127 ? -23.884 -2.904 -4.611 1.00 15.93 188 LEU A N 1
ATOM 864 C CA . LEU A 1 127 ? -23.052 -1.725 -4.777 1.00 16.50 188 LEU A CA 1
ATOM 865 C C . LEU A 1 127 ? -21.628 -2.102 -5.152 1.00 24.45 188 LEU A C 1
ATOM 866 O O . LEU A 1 127 ? -20.991 -1.419 -5.959 1.00 32.26 188 LEU A O 1
ATOM 871 N N . LYS A 1 128 ? -21.107 -3.184 -4.579 1.00 21.09 189 LYS A N 1
ATOM 872 C CA . LYS A 1 128 ? -19.758 -3.609 -4.931 1.00 21.60 189 LYS A CA 1
ATOM 873 C C . LYS A 1 128 ? -19.733 -4.211 -6.321 1.00 19.70 189 LYS A C 1
ATOM 874 O O . LYS A 1 128 ? -18.812 -3.953 -7.100 1.00 16.31 189 LYS A O 1
ATOM 880 N N . MET A 1 129 ? -20.726 -5.024 -6.654 1.00 20.10 190 MET A N 1
ATOM 881 C CA . MET A 1 129 ? -20.744 -5.609 -7.984 1.00 24.19 190 MET A CA 1
ATOM 882 C C . MET A 1 129 ? -21.136 -4.611 -9.050 1.00 14.83 190 MET A C 1
ATOM 883 O O . MET A 1 129 ? -20.774 -4.801 -10.213 1.00 25.77 190 MET A O 1
ATOM 888 N N . ARG A 1 130 ? -21.855 -3.551 -8.690 1.00 31.98 191 ARG A N 1
ATOM 889 C CA . ARG A 1 130 ? -22.184 -2.561 -9.703 1.00 15.83 191 ARG A CA 1
ATOM 890 C C . ARG A 1 130 ? -20.937 -1.812 -10.151 1.00 16.67 191 ARG A C 1
ATOM 891 O O . ARG A 1 130 ? -20.704 -1.661 -11.352 1.00 23.51 191 ARG A O 1
ATOM 899 N N . ARG A 1 131 ? -20.103 -1.362 -9.207 1.00 17.23 192 ARG A N 1
ATOM 900 C CA . ARG A 1 131 ? -18.888 -0.662 -9.611 1.00 18.58 192 ARG A CA 1
ATOM 901 C C . ARG A 1 131 ? -17.935 -1.595 -10.340 1.00 25.10 192 ARG A C 1
ATOM 902 O O . ARG A 1 131 ? -17.143 -1.139 -11.170 1.00 31.42 192 ARG A O 1
ATOM 910 N N . ILE A 1 132 ? -17.985 -2.891 -10.042 1.00 25.82 193 ILE A N 1
ATOM 911 C CA . ILE A 1 132 ? -17.067 -3.833 -10.672 1.00 21.47 193 ILE A CA 1
ATOM 912 C C . ILE A 1 132 ? -17.569 -4.241 -12.048 1.00 16.87 193 ILE A C 1
ATOM 913 O O . ILE A 1 132 ? -16.833 -4.159 -13.038 1.00 21.26 193 ILE A O 1
ATOM 918 N N . PHE A 1 133 ? -18.811 -4.714 -12.140 1.00 15.92 194 PHE A N 1
ATOM 919 C CA . PHE A 1 133 ? -19.277 -5.297 -13.392 1.00 25.16 194 PHE A CA 1
ATOM 920 C C . PHE A 1 133 ? -20.010 -4.313 -14.276 1.00 23.70 194 PHE A C 1
ATOM 921 O O . PHE A 1 133 ? -20.182 -4.585 -15.468 1.00 30.76 194 PHE A O 1
ATOM 929 N N . GLY A 1 134 ? -20.425 -3.182 -13.730 1.00 26.18 195 GLY A N 1
ATOM 930 C CA . GLY A 1 134 ? -21.263 -2.249 -14.448 1.00 21.75 195 GLY A CA 1
ATOM 931 C C . GLY A 1 134 ? -22.698 -2.360 -13.993 1.00 21.45 195 GLY A C 1
ATOM 932 O O . GLY A 1 134 ? -23.047 -3.125 -13.090 1.00 21.65 195 GLY A O 1
ATOM 933 N N . VAL A 1 135 ? -23.551 -1.570 -14.639 1.00 26.10 196 VAL A N 1
ATOM 934 C CA . VAL A 1 135 ? -24.948 -1.531 -14.236 1.00 28.28 196 VAL A CA 1
ATOM 935 C C . VAL A 1 135 ? -25.656 -2.798 -14.700 1.00 29.17 196 VAL A C 1
ATOM 936 O O . VAL A 1 135 ? -25.418 -3.312 -15.802 1.00 33.78 196 VAL A O 1
ATOM 940 N N . PHE A 1 136 ? -26.491 -3.337 -13.822 1.00 26.16 197 PHE A N 1
ATOM 941 C CA . PHE A 1 136 ? -27.316 -4.498 -14.110 1.00 21.54 197 PHE A CA 1
ATOM 942 C C . PHE A 1 136 ? -28.455 -4.477 -13.108 1.00 23.93 197 PHE A C 1
ATOM 943 O O . PHE A 1 136 ? -28.490 -3.645 -12.204 1.00 29.21 197 PHE A O 1
ATOM 951 N N . LYS A 1 137 ? -29.404 -5.378 -13.298 1.00 23.02 198 LYS A N 1
ATOM 952 C CA . LYS A 1 137 ? -30.634 -5.359 -12.515 1.00 26.95 198 LYS A CA 1
ATOM 953 C C . LYS A 1 137 ? -30.354 -5.648 -11.046 1.00 26.34 198 LYS A C 1
ATOM 954 O O . LYS A 1 137 ? -29.646 -6.601 -10.719 1.00 26.54 198 LYS A O 1
ATOM 960 N N . ASN A 1 138 ? -30.906 -4.822 -10.164 1.00 28.32 199 ASN A N 1
ATOM 961 C CA . ASN A 1 138 ? -30.680 -4.929 -8.721 1.00 24.40 199 ASN A CA 1
ATOM 962 C C . ASN A 1 138 ? -31.386 -6.138 -8.121 1.00 27.90 199 ASN A C 1
ATOM 963 O O . ASN A 1 138 ? -32.620 -6.131 -8.018 1.00 32.75 199 ASN A O 1
ATOM 968 N N . PRO A 1 139 ? -30.661 -7.179 -7.696 1.00 29.67 200 PRO A N 1
ATOM 969 C CA . PRO A 1 139 ? -31.336 -8.394 -7.224 1.00 15.92 200 PRO A CA 1
ATOM 970 C C . PRO A 1 139 ? -32.026 -8.216 -5.904 1.00 24.53 200 PRO A C 1
ATOM 971 O O . PRO A 1 139 ? -32.800 -9.095 -5.510 1.00 29.27 200 PRO A O 1
ATOM 975 N N . CYS A 1 140 ? -31.784 -7.107 -5.216 1.00 19.71 201 CYS A N 1
ATOM 976 C CA . CYS A 1 140 ? -32.350 -6.899 -3.891 1.00 23.03 201 CYS A CA 1
ATOM 977 C C . CYS A 1 140 ? -33.834 -6.607 -3.978 1.00 23.39 201 CYS A C 1
ATOM 978 O O . CYS A 1 140 ? -34.548 -6.718 -2.977 1.00 27.38 201 CYS A O 1
ATOM 981 N N . THR A 1 141 ? -34.304 -6.237 -5.164 1.00 19.48 202 THR A N 1
ATOM 982 C CA . THR A 1 141 ? -35.729 -6.097 -5.397 1.00 30.03 202 THR A CA 1
ATOM 983 C C . THR A 1 141 ? -36.433 -7.446 -5.395 1.00 31.49 202 THR A C 1
ATOM 984 O O . THR A 1 141 ? -37.640 -7.499 -5.143 1.00 36.05 202 THR A O 1
ATOM 988 N N . SER A 1 142 ? -35.712 -8.525 -5.693 1.00 24.06 203 SER A N 1
ATOM 989 C CA . SER A 1 142 ? -36.280 -9.859 -5.592 1.00 22.73 203 SER A CA 1
ATOM 990 C C . SER A 1 142 ? -36.674 -10.159 -4.149 1.00 28.46 203 SER A C 1
ATOM 991 O O . SER A 1 142 ? -36.143 -9.589 -3.191 1.00 29.41 203 SER A O 1
ATOM 994 N N . HIS A 1 143 ? -37.601 -11.094 -4.003 1.00 35.34 204 HIS A N 1
ATOM 995 C CA . HIS A 1 143 ? -38.248 -11.354 -2.733 1.00 22.62 204 HIS A CA 1
ATOM 996 C C . HIS A 1 143 ? -37.948 -12.775 -2.301 1.00 22.70 204 HIS A C 1
ATOM 997 O O . HIS A 1 143 ? -37.744 -13.666 -3.126 1.00 43.10 204 HIS A O 1
ATOM 1004 N N . GLY A 1 144 ? -37.885 -12.976 -1.013 1.00 29.49 205 GLY A N 1
ATOM 1005 C CA . GLY A 1 144 ? -37.594 -14.301 -0.555 1.00 30.60 205 GLY A CA 1
ATOM 1006 C C . GLY A 1 144 ? -36.119 -14.618 -0.697 1.00 25.90 205 GLY A C 1
ATOM 1007 O O . GLY A 1 144 ? -35.264 -13.750 -0.905 1.00 22.40 205 GLY A O 1
ATOM 1008 N N . LYS A 1 145 ? -35.839 -15.911 -0.617 1.00 28.69 206 LYS A N 1
ATOM 1009 C CA . LYS A 1 145 ? -34.472 -16.397 -0.529 1.00 26.00 206 LYS A CA 1
ATOM 1010 C C . LYS A 1 145 ? -33.716 -16.164 -1.827 1.00 25.67 206 LYS A C 1
ATOM 1011 O O . LYS A 1 145 ? -34.233 -16.417 -2.918 1.00 27.86 206 LYS A O 1
ATOM 1017 N N . GLN A 1 146 ? -32.487 -15.677 -1.712 1.00 23.92 207 GLN A N 1
ATOM 1018 C CA . GLN A 1 146 ? -31.619 -15.631 -2.873 1.00 23.45 207 GLN A CA 1
ATOM 1019 C C . GLN A 1 146 ? -30.169 -15.626 -2.429 1.00 18.55 207 GLN A C 1
ATOM 1020 O O . GLN A 1 146 ? -29.822 -15.048 -1.394 1.00 18.66 207 GLN A O 1
ATOM 1026 N N . ASN A 1 147 ? -29.344 -16.299 -3.229 1.00 19.39 208 ASN A N 1
ATOM 1027 C CA . ASN A 1 147 ? -27.965 -16.621 -2.925 1.00 16.96 208 ASN A CA 1
ATOM 1028 C C . ASN A 1 147 ? -27.077 -16.126 -4.053 1.00 17.76 208 ASN A C 1
ATOM 1029 O O . ASN A 1 147 ? -27.520 -15.937 -5.189 1.00 21.19 208 ASN A O 1
ATOM 1034 N N . VAL A 1 148 ? -25.792 -16.016 -3.757 1.00 16.32 209 VAL A N 1
ATOM 1035 C CA . VAL A 1 148 ? -24.759 -15.930 -4.779 1.00 17.10 209 VAL A CA 1
ATOM 1036 C C . VAL A 1 148 ? -23.960 -17.222 -4.712 1.00 19.15 209 VAL A C 1
ATOM 1037 O O . VAL A 1 148 ? -23.418 -17.570 -3.657 1.00 16.85 209 VAL A O 1
ATOM 1041 N N . LEU A 1 149 ? -23.899 -17.941 -5.829 1.00 21.38 210 LEU A N 1
ATOM 1042 C CA . LEU A 1 149 ? -23.122 -19.167 -5.911 1.00 17.28 210 LEU A CA 1
ATOM 1043 C C . LEU A 1 149 ? -21.781 -18.857 -6.546 1.00 16.13 210 LEU A C 1
ATOM 1044 O O . LEU A 1 149 ? -21.709 -18.132 -7.538 1.00 28.09 210 LEU A O 1
ATOM 1049 N N . ILE A 1 150 ? -20.722 -19.413 -5.973 1.00 14.95 211 ILE A N 1
ATOM 1050 C CA . ILE A 1 150 ? -19.372 -19.085 -6.387 1.00 25.85 211 ILE A CA 1
ATOM 1051 C C . ILE A 1 150 ? -18.638 -20.377 -6.707 1.00 21.31 211 ILE A C 1
ATOM 1052 O O . ILE A 1 150 ? -18.567 -21.282 -5.868 1.00 21.74 211 ILE A O 1
ATOM 1057 N N . SER A 1 151 ? -18.097 -20.460 -7.917 1.00 20.38 212 SER A N 1
ATOM 1058 C CA . SER A 1 151 ? -17.347 -21.623 -8.350 1.00 23.15 212 SER A CA 1
ATOM 1059 C C . SER A 1 151 ? -16.291 -21.170 -9.354 1.00 25.98 212 SER A C 1
ATOM 1060 O O . SER A 1 151 ? -16.219 -19.998 -9.722 1.00 20.74 212 SER A O 1
ATOM 1063 N N . VAL A 1 152 ? -15.477 -22.110 -9.813 1.00 24.22 213 VAL A N 1
ATOM 1064 C CA . VAL A 1 152 ? -14.403 -21.823 -10.752 1.00 22.76 213 VAL A CA 1
ATOM 1065 C C . VAL A 1 152 ? -14.715 -22.471 -12.094 1.00 26.03 213 VAL A C 1
ATOM 1066 O O . VAL A 1 152 ? -15.267 -23.576 -12.150 1.00 31.57 213 VAL A O 1
ATOM 1070 N N . SER A 1 153 ? -14.393 -21.765 -13.176 1.00 29.21 214 SER A N 1
ATOM 1071 C CA . SER A 1 153 ? -14.668 -22.248 -14.520 1.00 35.03 214 SER A CA 1
ATOM 1072 C C . SER A 1 153 ? -13.533 -21.851 -15.451 1.00 31.68 214 SER A C 1
ATOM 1073 O O . SER A 1 153 ? -12.652 -21.072 -15.099 1.00 31.77 214 SER A O 1
ATOM 1076 N N . ASN A 1 154 ? -13.545 -22.417 -16.646 1.00 36.47 215 ASN A N 1
ATOM 1077 C CA . ASN A 1 154 ? -12.589 -22.008 -17.658 1.00 43.17 215 ASN A CA 1
ATOM 1078 C C . ASN A 1 154 ? -13.026 -20.685 -18.277 1.00 48.60 215 ASN A C 1
ATOM 1079 O O . ASN A 1 154 ? -14.216 -20.372 -18.353 1.00 51.49 215 ASN A O 1
ATOM 1084 N N . TRP A 1 155 ? -12.054 -19.914 -18.747 1.00 51.23 216 TRP A N 1
ATOM 1085 C CA . TRP A 1 155 ? -12.343 -18.672 -19.448 1.00 43.88 216 TRP A CA 1
ATOM 1086 C C . TRP A 1 155 ? -12.411 -18.973 -20.933 1.00 47.81 216 TRP A C 1
ATOM 1087 O O . TRP A 1 155 ? -11.458 -19.508 -21.505 1.00 55.15 216 TRP A O 1
ATOM 1098 N N . THR A 1 156 ? -13.548 -18.668 -21.548 1.00 49.73 217 THR A N 1
ATOM 1099 C CA . THR A 1 156 ? -13.728 -18.940 -22.968 1.00 64.85 217 THR A CA 1
ATOM 1100 C C . THR A 1 156 ? -13.992 -17.682 -23.799 1.00 63.61 217 THR A C 1
ATOM 1101 O O . THR A 1 156 ? -14.591 -17.782 -24.874 1.00 62.26 217 THR A O 1
ATOM 1105 N N . ASN A 1 157 ? -13.569 -16.499 -23.329 1.00 58.16 218 ASN A N 1
ATOM 1106 C CA . ASN A 1 157 ? -13.672 -15.266 -24.126 1.00 62.81 218 ASN A CA 1
ATOM 1107 C C . ASN A 1 157 ? -15.132 -14.961 -24.435 1.00 78.92 218 ASN A C 1
ATOM 1108 O O . ASN A 1 157 ? -15.497 -14.573 -25.546 1.00 75.70 218 ASN A O 1
ATOM 1113 N N . GLN A 1 158 ? -15.967 -15.141 -23.418 1.00 74.64 219 GLN A N 1
ATOM 1114 C CA . GLN A 1 158 ? -17.401 -14.926 -23.539 1.00 79.07 219 GLN A CA 1
ATOM 1115 C C . GLN A 1 158 ? -17.746 -13.447 -23.652 1.00 86.67 219 GLN A C 1
ATOM 1116 O O . GLN A 1 158 ? -18.691 -13.076 -24.359 1.00 97.58 219 GLN A O 1
ATOM 1122 N N . CYS A 1 159 ? -16.999 -12.590 -22.968 1.00 87.03 220 CYS A N 1
ATOM 1123 C CA . CYS A 1 159 ? -17.136 -11.150 -23.151 1.00 94.74 220 CYS A CA 1
ATOM 1124 C C . CYS A 1 159 ? -16.064 -10.558 -24.053 1.00 95.20 220 CYS A C 1
ATOM 1125 O O . CYS A 1 159 ? -15.808 -11.078 -25.139 1.00 97.83 2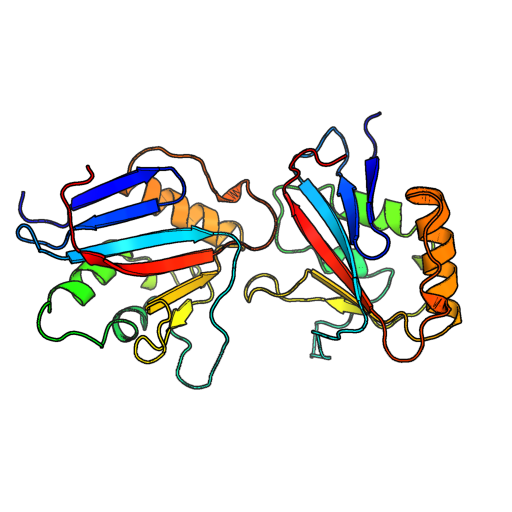20 CYS A O 1
ATOM 1128 N N . PRO B 1 18 ? -59.885 -4.435 -5.578 1.00 43.67 79 PRO B N 1
ATOM 1129 C CA . PRO B 1 18 ? -58.942 -4.371 -6.706 1.00 52.33 79 PRO B CA 1
ATOM 1130 C C . PRO B 1 18 ? -57.522 -3.942 -6.310 1.00 50.64 79 PRO B C 1
ATOM 1131 O O . PRO B 1 18 ? -56.598 -4.004 -7.130 1.00 45.53 79 PRO B O 1
ATOM 1135 N N . TYR B 1 19 ? -57.368 -3.503 -5.061 1.00 51.41 80 TYR B N 1
ATOM 1136 C CA . TYR B 1 19 ? -56.073 -3.102 -4.527 1.00 48.61 80 TYR B CA 1
ATOM 1137 C C . TYR B 1 19 ? -55.689 -3.795 -3.232 1.00 44.28 80 TYR B C 1
ATOM 1138 O O . TYR B 1 19 ? -54.660 -3.446 -2.651 1.00 42.54 80 TYR B O 1
ATOM 1147 N N . VAL B 1 20 ? -56.497 -4.732 -2.752 1.00 43.98 81 VAL B N 1
ATOM 1148 C CA . VAL B 1 20 ? -56.246 -5.491 -1.530 1.00 36.57 81 VAL B CA 1
ATOM 1149 C C . VAL B 1 20 ? -55.610 -6.800 -1.984 1.00 32.89 81 VAL B C 1
ATOM 1150 O O . VAL B 1 20 ? -55.521 -7.027 -3.198 1.00 33.88 81 VAL B O 1
ATOM 1154 N N . PRO B 1 21 ? -55.124 -7.669 -1.091 1.00 32.03 82 PRO B N 1
ATOM 1155 C CA . PRO B 1 21 ? -54.470 -8.898 -1.558 1.00 32.32 82 PRO B CA 1
ATOM 1156 C C . PRO B 1 21 ? -55.377 -9.756 -2.430 1.00 35.44 82 PRO B C 1
ATOM 1157 O O . PRO B 1 21 ? -56.584 -9.851 -2.198 1.00 42.30 82 PRO B O 1
ATOM 1161 N N . MET B 1 22 ? -54.781 -10.347 -3.476 1.00 30.39 83 MET B N 1
ATOM 1162 C CA . MET B 1 22 ? -55.497 -11.222 -4.403 1.00 32.84 83 MET B CA 1
ATOM 1163 C C . MET B 1 22 ? -55.165 -12.670 -4.096 1.00 33.33 83 MET B C 1
ATOM 1164 O O . MET B 1 22 ? -53.991 -13.061 -4.179 1.00 29.66 83 MET B O 1
ATOM 1169 N N . PRO B 1 23 ? -56.139 -13.489 -3.721 1.00 32.65 84 PRO B N 1
ATOM 1170 C CA . PRO B 1 23 ? -55.858 -14.908 -3.494 1.00 28.37 84 PRO B CA 1
ATOM 1171 C C . PRO B 1 23 ? -55.593 -15.611 -4.810 1.00 26.78 84 PRO B C 1
ATOM 1172 O O . PRO B 1 23 ? -56.356 -15.468 -5.768 1.00 35.37 84 PRO B O 1
ATOM 1176 N N . CYS B 1 24 ? -54.547 -16.426 -4.830 1.00 25.78 85 CYS B N 1
ATOM 1177 C CA . CYS B 1 24 ? -54.267 -17.293 -5.962 1.00 33.39 85 CYS B CA 1
ATOM 1178 C C . CYS B 1 24 ? -53.980 -18.687 -5.449 1.00 22.79 85 CYS B C 1
ATOM 1179 O O . CYS B 1 24 ? -53.132 -18.854 -4.573 1.00 21.61 85 CYS B O 1
ATOM 1182 N N . MET B 1 25 ? -54.677 -19.680 -5.981 1.00 24.01 86 MET B N 1
ATOM 1183 C CA . MET B 1 25 ? -54.471 -21.065 -5.581 1.00 24.19 86 MET B CA 1
ATOM 1184 C C . MET B 1 25 ? -53.821 -21.805 -6.737 1.00 32.39 86 MET B C 1
ATOM 1185 O O . MET B 1 25 ? -54.437 -21.988 -7.790 1.00 35.45 86 MET B O 1
ATOM 1190 N N . ILE B 1 26 ? -52.538 -22.135 -6.570 1.00 38.81 87 ILE B N 1
ATOM 1191 C CA . ILE B 1 26 ? -51.815 -22.902 -7.582 1.00 29.33 87 ILE B CA 1
ATOM 1192 C C . ILE B 1 26 ? -52.308 -24.337 -7.625 1.00 34.35 87 ILE B C 1
ATOM 1193 O O . ILE B 1 26 ? -52.553 -24.897 -8.697 1.00 42.23 87 ILE B O 1
ATOM 1198 N N . ASN B 1 27 ? -52.424 -24.960 -6.465 1.00 35.24 88 ASN B N 1
ATOM 1199 C CA . ASN B 1 27 ? -52.971 -26.304 -6.348 1.00 34.59 88 ASN B CA 1
ATOM 1200 C C . ASN B 1 27 ? -53.303 -26.516 -4.882 1.00 31.16 88 ASN B C 1
ATOM 1201 O O . ASN B 1 27 ? -53.099 -25.626 -4.056 1.00 28.73 88 ASN B O 1
ATOM 1206 N N . ASP B 1 28 ? -53.807 -27.706 -4.562 1.00 30.34 89 ASP B N 1
ATOM 1207 C CA . ASP B 1 28 ? -54.276 -27.968 -3.206 1.00 35.30 89 ASP B CA 1
ATOM 1208 C C . ASP B 1 28 ? -53.206 -27.675 -2.144 1.00 27.43 89 ASP B C 1
ATOM 1209 O O . ASP B 1 28 ? -53.524 -27.115 -1.093 1.00 45.66 89 ASP B O 1
ATOM 1214 N N . THR B 1 29 ? -51.951 -28.074 -2.366 1.00 28.72 90 THR B N 1
ATOM 1215 C CA . THR B 1 29 ? -50.925 -27.822 -1.350 1.00 27.58 90 THR B CA 1
ATOM 1216 C C . THR B 1 29 ? -50.385 -26.395 -1.380 1.00 25.57 90 THR B C 1
ATOM 1217 O O . THR B 1 29 ? -49.997 -25.862 -0.337 1.00 30.39 90 THR B O 1
ATOM 1221 N N . HIS B 1 30 ? -50.276 -25.778 -2.555 1.00 26.02 91 HIS B N 1
ATOM 1222 C CA . HIS B 1 30 ? -49.574 -24.507 -2.693 1.00 24.80 91 HIS B CA 1
ATOM 1223 C C . HIS B 1 30 ? -50.497 -23.367 -3.095 1.00 25.76 91 HIS B C 1
ATOM 1224 O O . HIS B 1 30 ? -51.207 -23.460 -4.102 1.00 27.49 91 HIS B O 1
ATOM 1231 N N . PHE B 1 31 ? -50.418 -22.268 -2.339 1.00 24.99 92 PHE B N 1
ATOM 1232 C CA . PHE B 1 31 ? -51.219 -21.066 -2.525 1.00 20.55 92 PHE B CA 1
ATOM 1233 C C . PHE B 1 31 ? -50.300 -19.860 -2.432 1.00 23.65 92 PHE B C 1
ATOM 1234 O O . PHE B 1 31 ? -49.288 -19.884 -1.727 1.00 24.36 92 PHE B O 1
ATOM 1242 N N . LEU B 1 32 ? -50.642 -18.820 -3.177 1.00 23.71 93 LEU B N 1
ATOM 1243 C CA . LEU B 1 32 ? -49.959 -17.537 -3.112 1.00 26.19 93 LEU B CA 1
ATOM 1244 C C . LEU B 1 32 ? -50.972 -16.450 -2.786 1.00 29.75 93 LEU B C 1
ATOM 1245 O O . LEU B 1 32 ? -52.133 -16.529 -3.187 1.00 32.90 93 LEU B O 1
ATOM 1250 N N . LEU B 1 33 ? -50.548 -15.467 -2.005 1.00 27.56 94 LEU B N 1
ATOM 1251 C CA . LEU B 1 33 ? -51.391 -14.325 -1.692 1.00 17.56 94 LEU B CA 1
ATOM 1252 C C . LEU B 1 33 ? -50.609 -13.067 -2.042 1.00 26.71 94 LEU B C 1
ATOM 1253 O O . LEU B 1 33 ? -49.721 -12.662 -1.287 1.00 24.09 94 LEU B O 1
ATOM 1258 N N . ARG B 1 34 ? -50.961 -12.427 -3.153 1.00 26.66 95 ARG B N 1
ATOM 1259 C CA . ARG B 1 34 ? -50.203 -11.273 -3.620 1.00 24.59 95 ARG B CA 1
ATOM 1260 C C . ARG B 1 34 ? -50.472 -10.069 -2.735 1.00 25.06 95 ARG B C 1
ATOM 1261 O O . ARG B 1 34 ? -51.572 -9.890 -2.207 1.00 29.31 95 ARG B O 1
ATOM 1269 N N . GLY B 1 35 ? -49.463 -9.237 -2.573 1.00 21.47 96 GLY B N 1
ATOM 1270 C CA . GLY B 1 35 ? -49.619 -8.048 -1.779 1.00 29.82 96 GLY B CA 1
ATOM 1271 C C . GLY B 1 35 ? -50.541 -7.033 -2.414 1.00 23.33 96 GLY B C 1
ATOM 1272 O O . GLY B 1 35 ? -50.853 -7.096 -3.605 1.00 45.49 96 GLY B O 1
ATOM 1273 N N . PRO B 1 36 ? -51.011 -6.084 -1.614 1.00 23.49 97 PRO B N 1
ATOM 1274 C CA . PRO B 1 36 ? -51.876 -5.024 -2.144 1.00 30.23 97 PRO B CA 1
ATOM 1275 C C . PRO B 1 36 ? -51.154 -4.137 -3.151 1.00 37.66 97 PRO B C 1
ATOM 1276 O O . PRO B 1 36 ? -49.924 -4.040 -3.175 1.00 28.43 97 PRO B O 1
ATOM 1280 N N . PHE B 1 37 ? -51.965 -3.482 -3.990 1.00 37.03 98 PHE B N 1
ATOM 1281 C CA . PHE B 1 37 ? -51.502 -2.570 -5.040 1.00 38.73 98 PHE B CA 1
ATOM 1282 C C . PHE B 1 37 ? -50.606 -3.281 -6.044 1.00 37.75 98 PHE B C 1
ATOM 1283 O O . PHE B 1 37 ? -49.568 -2.753 -6.453 1.00 41.33 98 PHE B O 1
ATOM 1291 N N . GLU B 1 38 ? -51.014 -4.488 -6.441 1.00 32.78 99 GLU B N 1
ATOM 1292 C CA . GLU B 1 38 ? -50.284 -5.293 -7.420 1.00 37.86 99 GLU B CA 1
ATOM 1293 C C . GLU B 1 38 ? -48.813 -5.396 -7.035 1.00 37.21 99 GLU B C 1
ATOM 1294 O O . GLU B 1 38 ? -47.914 -5.148 -7.838 1.00 43.72 99 GLU B O 1
ATOM 1300 N N . ALA B 1 39 ? -48.571 -5.747 -5.782 1.00 32.36 100 ALA B N 1
ATOM 1301 C CA . ALA B 1 39 ? -47.205 -5.847 -5.314 1.00 31.38 100 ALA B CA 1
ATOM 1302 C C . ALA B 1 39 ? -46.467 -6.899 -6.127 1.00 32.15 100 ALA B C 1
ATOM 1303 O O . ALA B 1 39 ? -47.055 -7.865 -6.612 1.00 38.22 100 ALA B O 1
ATOM 1305 N N . SER B 1 40 ? -45.177 -6.665 -6.331 1.00 30.97 101 SER B N 1
ATOM 1306 C CA . SER B 1 40 ? -44.309 -7.616 -7.009 1.00 31.58 101 SER B CA 1
ATOM 1307 C C . SER B 1 40 ? -44.016 -8.849 -6.172 1.00 29.20 101 SER B C 1
ATOM 1308 O O . SER B 1 40 ? -43.248 -9.710 -6.610 1.00 29.79 101 SER B O 1
ATOM 1311 N N . TRP B 1 41 ? -44.589 -8.945 -4.979 1.00 26.87 102 TRP B N 1
ATOM 1312 C CA . TRP B 1 41 ? -44.358 -10.057 -4.073 1.00 24.84 102 TRP B CA 1
ATOM 1313 C C . TRP B 1 41 ? -45.679 -10.701 -3.686 1.00 39.29 102 TRP B C 1
ATOM 1314 O O . TRP B 1 41 ? -46.761 -10.162 -3.920 1.00 35.25 102 TRP B O 1
ATOM 1325 N N . ALA B 1 42 ? -45.564 -11.882 -3.091 1.00 43.22 103 ALA B N 1
ATOM 1326 C CA . ALA B 1 42 ? -46.707 -12.655 -2.644 1.00 20.46 103 ALA B CA 1
ATOM 1327 C C . ALA B 1 42 ? -46.258 -13.563 -1.517 1.00 28.51 103 ALA B C 1
ATOM 1328 O O . ALA B 1 42 ? -45.159 -14.117 -1.551 1.00 33.22 103 ALA B O 1
ATOM 1330 N N . ILE B 1 43 ? -47.120 -13.710 -0.521 1.00 28.23 104 ILE B N 1
ATOM 1331 C CA . ILE B 1 43 ? -46.896 -14.661 0.555 1.00 29.49 104 ILE B CA 1
ATOM 1332 C C . ILE B 1 43 ? -47.170 -16.064 0.031 1.00 16.97 104 ILE B C 1
ATOM 1333 O O . ILE B 1 43 ? -48.261 -16.341 -0.474 1.00 17.05 104 ILE B O 1
ATOM 1338 N N . LYS B 1 44 ? -46.176 -16.945 0.115 1.00 20.26 105 LYS B N 1
ATOM 1339 C CA . LYS B 1 44 ? -46.355 -18.314 -0.345 1.00 23.97 105 LYS B CA 1
ATOM 1340 C C . LYS B 1 44 ? -46.770 -19.198 0.824 1.00 25.09 105 LYS B C 1
ATOM 1341 O O . LYS B 1 44 ? -46.220 -19.096 1.923 1.00 24.25 105 LYS B O 1
ATOM 1347 N N . LEU B 1 45 ? -47.758 -20.056 0.572 1.00 24.10 106 LEU B N 1
ATOM 1348 C CA . LEU B 1 45 ? -48.313 -20.980 1.552 1.00 22.37 106 LEU B CA 1
ATOM 1349 C C . LEU B 1 45 ? -48.206 -22.396 1.007 1.00 28.61 106 LEU B C 1
ATOM 1350 O O . LEU B 1 45 ? -48.768 -22.694 -0.051 1.00 34.79 106 LEU B O 1
ATOM 1355 N N . GLU B 1 46 ? -47.521 -23.278 1.730 1.00 27.21 107 GLU B N 1
ATOM 1356 C CA . GLU B 1 46 ? -47.447 -24.679 1.342 1.00 22.16 107 GLU B CA 1
ATOM 1357 C C . GLU B 1 46 ? -48.017 -25.543 2.450 1.00 22.22 107 GLU B C 1
ATOM 1358 O O . GLU B 1 46 ? -47.611 -25.420 3.606 1.00 37.24 107 GLU B O 1
ATOM 1364 N N . ILE B 1 47 ? -48.917 -26.440 2.088 1.00 29.93 108 ILE B N 1
ATOM 1365 C CA . ILE B 1 47 ? -49.410 -27.458 2.999 1.00 28.72 108 ILE B CA 1
ATOM 1366 C C . ILE B 1 47 ? -48.566 -28.695 2.753 1.00 32.08 108 ILE B C 1
ATOM 1367 O O . ILE B 1 47 ? -48.538 -29.215 1.630 1.00 33.52 108 ILE B O 1
ATOM 1372 N N . THR B 1 48 ? -47.896 -29.182 3.794 1.00 31.75 109 THR B N 1
ATOM 1373 C CA . THR B 1 48 ? -46.977 -30.292 3.625 1.00 34.17 109 THR B CA 1
ATOM 1374 C C . THR B 1 48 ? -46.943 -31.144 4.875 1.00 33.08 109 THR B C 1
ATOM 1375 O O . THR B 1 48 ? -47.223 -30.671 5.978 1.00 30.48 109 THR B O 1
ATOM 1379 N N . ASP B 1 49 ? -46.604 -32.410 4.685 1.00 39.23 110 ASP B N 1
ATOM 1380 C CA . ASP B 1 49 ? -46.418 -33.337 5.786 1.00 44.77 110 ASP B CA 1
ATOM 1381 C C . ASP B 1 49 ? -45.000 -33.293 6.337 1.00 44.74 110 ASP B C 1
ATOM 1382 O O . ASP B 1 49 ? -44.653 -34.109 7.193 1.00 48.64 110 ASP B O 1
ATOM 1387 N N . VAL B 1 50 ? -44.193 -32.340 5.883 1.00 41.81 111 VAL B N 1
ATOM 1388 C CA . VAL B 1 50 ? -42.780 -32.226 6.223 1.00 38.79 111 VAL B CA 1
ATOM 1389 C C . VAL B 1 50 ? -42.592 -31.147 7.275 1.00 47.97 111 VAL B C 1
ATOM 1390 O O . VAL B 1 50 ? -43.189 -30.070 7.184 1.00 50.25 111 VAL B O 1
ATOM 1394 N N . THR B 1 51 ? -41.760 -31.427 8.273 1.00 44.35 112 THR B N 1
ATOM 1395 C CA . THR B 1 51 ? -41.393 -30.450 9.290 1.00 43.07 112 THR B CA 1
ATOM 1396 C C . THR B 1 51 ? -39.955 -29.998 9.075 1.00 45.82 112 THR B C 1
ATOM 1397 O O . THR B 1 51 ? -39.036 -30.823 9.031 1.00 53.26 112 THR B O 1
ATOM 1401 N N . THR B 1 52 ? -39.752 -28.690 8.973 1.00 41.47 113 THR B N 1
ATOM 1402 C CA . THR B 1 52 ? -38.415 -28.170 8.763 1.00 42.23 113 THR B CA 1
ATOM 1403 C C . THR B 1 52 ? -37.865 -27.306 9.889 1.00 42.47 113 THR B C 1
ATOM 1404 O O . THR B 1 52 ? -36.687 -26.950 9.835 1.00 44.87 113 THR B O 1
ATOM 1408 N N . LEU B 1 53 ? -38.643 -26.968 10.909 1.00 44.39 114 LEU B N 1
ATOM 1409 C CA . LEU B 1 53 ? -38.138 -26.082 11.946 1.00 31.25 114 LEU B CA 1
ATOM 1410 C C . LEU B 1 53 ? -38.331 -26.699 13.323 1.00 40.11 114 LEU B C 1
ATOM 1411 O O . LEU B 1 53 ? -39.171 -27.579 13.532 1.00 38.35 114 LEU B O 1
ATOM 1416 N N . VAL B 1 54 ? -37.508 -26.216 14.258 1.00 39.43 115 VAL B N 1
ATOM 1417 C CA . VAL B 1 54 ? -37.423 -26.724 15.620 1.00 40.62 115 VAL B CA 1
ATOM 1418 C C . VAL B 1 54 ? -37.333 -25.556 16.591 1.00 38.47 115 VAL B C 1
ATOM 1419 O O . VAL B 1 54 ? -36.917 -24.450 16.238 1.00 34.48 115 VAL B O 1
ATOM 1423 N N . VAL B 1 55 ? -37.717 -25.827 17.839 1.00 43.03 116 VAL B N 1
ATOM 1424 C CA . VAL B 1 55 ? -37.763 -24.792 18.862 1.00 43.26 116 VAL B CA 1
ATOM 1425 C C . VAL B 1 55 ? -36.356 -24.291 19.163 1.00 46.09 116 VAL B C 1
ATOM 1426 O O . VAL B 1 55 ? -35.398 -25.069 19.261 1.00 49.48 116 VAL B O 1
ATOM 1430 N N . ASP B 1 56 ? -36.239 -22.973 19.326 1.00 42.88 117 ASP B N 1
ATOM 1431 C CA . ASP B 1 56 ? -35.021 -22.269 19.692 1.00 41.30 117 ASP B CA 1
ATOM 1432 C C . ASP B 1 56 ? -35.414 -21.239 20.745 1.00 51.67 117 ASP B C 1
ATOM 1433 O O . ASP B 1 56 ? -36.584 -21.147 21.125 1.00 51.64 117 ASP B O 1
ATOM 1438 N N . THR B 1 57 ? -34.443 -20.484 21.263 1.00 50.28 118 THR B N 1
ATOM 1439 C CA . THR B 1 57 ? -34.752 -19.556 22.352 1.00 55.92 118 THR B CA 1
ATOM 1440 C C . THR B 1 57 ? -35.788 -18.511 21.943 1.00 50.74 118 THR B C 1
ATOM 1441 O O . THR B 1 57 ? -36.762 -18.277 22.665 1.00 53.13 118 THR B O 1
ATOM 1445 N N . ASP B 1 58 ? -35.620 -17.895 20.776 1.00 46.28 119 ASP B N 1
ATOM 1446 C CA . ASP B 1 58 ? -36.446 -16.752 20.410 1.00 49.04 119 ASP B CA 1
ATOM 1447 C C . ASP B 1 58 ? -37.387 -16.998 19.242 1.00 46.91 119 ASP B C 1
ATOM 1448 O O . ASP B 1 58 ? -38.204 -16.120 18.938 1.00 49.25 119 ASP B O 1
ATOM 1453 N N . ASN B 1 59 ? -37.312 -18.162 18.594 1.00 45.52 120 ASN B N 1
ATOM 1454 C CA . ASN B 1 59 ? -38.012 -18.364 17.335 1.00 32.58 120 ASN B CA 1
ATOM 1455 C C . ASN B 1 59 ? -39.478 -18.756 17.467 1.00 47.21 120 ASN B C 1
ATOM 1456 O O . ASN B 1 59 ? -40.203 -18.663 16.473 1.00 47.04 120 ASN B O 1
ATOM 1461 N N . VAL B 1 60 ? -39.939 -19.233 18.615 1.00 40.79 121 VAL B N 1
ATOM 1462 C CA . VAL B 1 60 ? -41.331 -19.666 18.692 1.00 38.24 121 VAL B CA 1
ATOM 1463 C C . VAL B 1 60 ? -42.226 -18.442 18.831 1.00 29.62 121 VAL B C 1
ATOM 1464 O O . VAL B 1 60 ? -42.032 -17.607 19.723 1.00 34.19 121 VAL B O 1
ATOM 1468 N N . ALA B 1 61 ? -43.247 -18.373 17.981 1.00 27.56 122 ALA B N 1
ATOM 1469 C CA . ALA B 1 61 ? -44.193 -17.272 17.922 1.00 28.30 122 ALA B CA 1
ATOM 1470 C C . ALA B 1 61 ? -45.606 -17.824 17.983 1.00 36.67 122 ALA B C 1
ATOM 1471 O O . ALA B 1 61 ? -45.825 -19.035 18.059 1.00 45.57 122 ALA B O 1
ATOM 1473 N N . ASN B 1 62 ? -46.563 -16.921 17.933 1.00 26.37 123 ASN B N 1
ATOM 1474 C CA . ASN B 1 62 ? -47.968 -17.280 18.009 1.00 25.96 123 ASN B CA 1
ATOM 1475 C C . ASN B 1 62 ? -48.789 -16.449 17.024 1.00 25.20 123 ASN B C 1
ATOM 1476 O O . ASN B 1 62 ? -48.224 -15.599 16.327 1.00 24.99 123 ASN B O 1
ATOM 1481 N N . PRO B 1 63 ? -50.101 -16.679 16.902 1.00 37.93 124 PRO B N 1
ATOM 1482 C CA . PRO B 1 63 ? -50.893 -15.886 15.941 1.00 35.76 124 PRO B CA 1
ATOM 1483 C C . PRO B 1 63 ? -50.873 -14.367 16.136 1.00 35.80 124 PRO B C 1
ATOM 1484 O O . PRO B 1 63 ? -51.094 -13.645 15.156 1.00 35.55 124 PRO B O 1
ATOM 1488 N N . THR B 1 64 ? -50.642 -13.840 17.341 1.00 40.44 125 THR B N 1
ATOM 1489 C CA . THR B 1 64 ? -50.502 -12.388 17.452 1.00 42.61 125 THR B CA 1
ATOM 1490 C C . THR B 1 64 ? -49.094 -11.917 17.082 1.00 39.16 125 THR B C 1
ATOM 1491 O O . THR B 1 64 ? -48.946 -10.899 16.396 1.00 42.02 125 THR B O 1
ATOM 1495 N N . ASN B 1 65 ? -48.053 -12.625 17.552 1.00 39.69 126 ASN B N 1
ATOM 1496 C CA . ASN B 1 65 ? -46.656 -12.424 17.145 1.00 39.82 126 ASN B CA 1
ATOM 1497 C C . ASN B 1 65 ? -46.325 -12.735 15.684 1.00 39.91 126 ASN B C 1
ATOM 1498 O O . ASN B 1 65 ? -45.230 -12.371 15.244 1.00 27.51 126 ASN B O 1
ATOM 1503 N N . ILE B 1 66 ? -47.188 -13.409 14.929 1.00 25.47 127 ILE B N 1
ATOM 1504 C CA . ILE B 1 66 ? -46.737 -13.973 13.655 1.00 26.57 127 ILE B CA 1
ATOM 1505 C C . ILE B 1 66 ? -46.124 -12.914 12.743 1.00 30.34 127 ILE B C 1
ATOM 1506 O O . ILE B 1 66 ? -45.186 -13.205 11.995 1.00 23.44 127 ILE B O 1
ATOM 1511 N N . SER B 1 67 ? -46.647 -11.684 12.759 1.00 43.29 128 SER B N 1
ATOM 1512 C CA . SER B 1 67 ? -46.104 -10.665 11.855 1.00 41.63 128 SER B CA 1
ATOM 1513 C C . SER B 1 67 ? -44.608 -10.461 12.088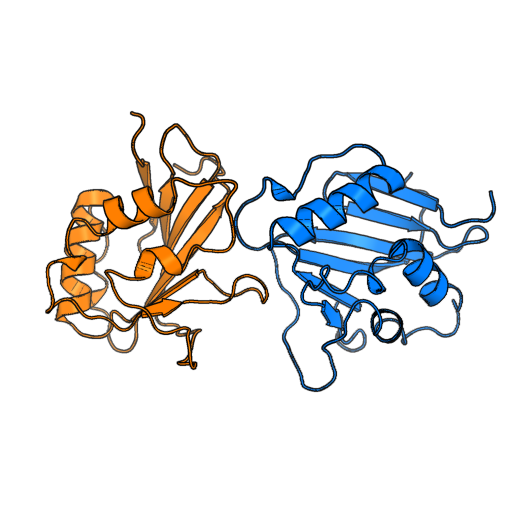 1.00 40.73 128 SER B C 1
ATOM 1514 O O . SER B 1 67 ? -43.879 -10.071 11.169 1.00 42.11 128 SER B O 1
ATOM 1517 N N . LYS B 1 68 ? -44.138 -10.696 13.317 1.00 37.46 129 LYS B N 1
ATOM 1518 C CA . LYS B 1 68 ? -42.716 -10.543 13.598 1.00 29.34 129 LYS B CA 1
ATOM 1519 C C . LYS B 1 68 ? -41.872 -11.491 12.754 1.00 35.74 129 LYS B C 1
ATOM 1520 O O . LYS B 1 68 ? -40.699 -11.205 12.499 1.00 38.40 129 LYS B O 1
ATOM 1526 N N . CYS B 1 69 ? -42.421 -12.646 12.360 1.00 33.94 130 CYS B N 1
ATOM 1527 C CA . CYS B 1 69 ? -41.634 -13.613 11.592 1.00 32.29 130 CYS B CA 1
ATOM 1528 C C . CYS B 1 69 ? -41.100 -12.995 10.303 1.00 35.39 130 CYS B C 1
ATOM 1529 O O . CYS B 1 69 ? -40.093 -13.468 9.761 1.00 38.24 130 CYS B O 1
ATOM 1532 N N . PHE B 1 70 ? -41.841 -12.048 9.726 1.00 24.77 131 PHE B N 1
ATOM 1533 C CA . PHE B 1 70 ? -41.412 -11.303 8.538 1.00 29.97 131 PHE B CA 1
ATOM 1534 C C . PHE B 1 70 ? -40.693 -10.012 8.941 1.00 31.61 131 PHE B C 1
ATOM 1535 O O . PHE B 1 70 ? -41.177 -8.900 8.725 1.00 29.08 131 PHE B O 1
ATOM 1543 N N . ALA B 1 71 ? -39.504 -10.172 9.532 1.00 33.03 132 ALA B N 1
ATOM 1544 C CA . ALA B 1 71 ? -38.697 -9.031 9.955 1.00 34.65 132 ALA B CA 1
ATOM 1545 C C . ALA B 1 71 ? -37.490 -8.759 9.064 1.00 32.78 132 ALA B C 1
ATOM 1546 O O . ALA B 1 71 ? -36.758 -7.799 9.326 1.00 35.47 132 ALA B O 1
ATOM 1548 N N . ASN B 1 72 ? -37.247 -9.570 8.032 1.00 32.96 133 ASN B N 1
ATOM 1549 C CA . ASN B 1 72 ? -36.063 -9.362 7.205 1.00 39.43 133 ASN B CA 1
ATOM 1550 C C . ASN B 1 72 ? -36.141 -8.083 6.396 1.00 47.20 133 ASN B C 1
ATOM 1551 O O . ASN B 1 72 ? -35.175 -7.314 6.357 1.00 57.75 133 ASN B O 1
ATOM 1556 N N . ASN B 1 73 ? -37.283 -7.831 5.763 1.00 49.46 134 ASN B N 1
ATOM 1557 C CA . ASN B 1 73 ? -37.364 -6.866 4.678 1.00 50.31 134 ASN B CA 1
ATOM 1558 C C . ASN B 1 73 ? -38.265 -5.677 4.998 1.00 56.89 134 ASN B C 1
ATOM 1559 O O . ASN B 1 73 ? -39.447 -5.836 5.312 1.00 59.64 134 ASN B O 1
ATOM 1564 N N . GLN B 1 74 ? -37.674 -4.490 4.949 1.00 55.89 135 GLN B N 1
ATOM 1565 C CA . GLN B 1 74 ? -38.386 -3.230 5.061 1.00 56.79 135 GLN B CA 1
ATOM 1566 C C . GLN B 1 74 ? -38.918 -2.750 3.727 1.00 55.49 135 GLN B C 1
ATOM 1567 O O . GLN B 1 74 ? -39.804 -1.890 3.704 1.00 64.99 135 GLN B O 1
ATOM 1573 N N . ASP B 1 75 ? -38.352 -3.257 2.632 1.00 53.63 136 ASP B N 1
ATOM 1574 C CA . ASP B 1 75 ? -38.717 -2.815 1.294 1.00 45.57 136 ASP B CA 1
ATOM 1575 C C . ASP B 1 75 ? -40.216 -2.984 1.052 1.00 44.83 136 ASP B C 1
ATOM 1576 O O . ASP B 1 75 ? -40.859 -2.099 0.480 1.00 46.38 136 ASP B O 1
ATOM 1581 N N . GLU B 1 76 ? -40.797 -4.099 1.492 1.00 42.85 137 GLU B N 1
ATOM 1582 C CA . GLU B 1 76 ? -42.236 -4.360 1.357 1.00 33.80 137 GLU B CA 1
ATOM 1583 C C . GLU B 1 76 ? -42.889 -4.338 2.737 1.00 35.30 137 GLU B C 1
ATOM 1584 O O . GLU B 1 76 ? -42.948 -5.349 3.433 1.00 31.58 137 GLU B O 1
ATOM 1590 N N . ARG B 1 77 ? -43.396 -3.174 3.119 1.00 32.06 138 ARG B N 1
ATOM 1591 C CA . ARG B 1 77 ? -43.877 -2.961 4.474 1.00 32.94 138 ARG B CA 1
ATOM 1592 C C . ARG B 1 77 ? -45.285 -3.480 4.707 1.00 35.92 138 ARG B C 1
ATOM 1593 O O . ARG B 1 77 ? -45.698 -3.599 5.861 1.00 38.94 138 ARG B O 1
ATOM 1601 N N . LEU B 1 78 ? -46.039 -3.742 3.656 1.00 19.89 139 LEU B N 1
ATOM 1602 C CA . LEU B 1 78 ? -47.414 -4.193 3.776 1.00 29.52 139 LEU B CA 1
ATOM 1603 C C . LEU B 1 78 ? -47.525 -5.687 4.050 1.00 32.82 139 LEU B C 1
ATOM 1604 O O . LEU B 1 78 ? -48.628 -6.236 3.936 1.00 34.97 139 LEU B O 1
ATOM 1609 N N . LEU B 1 79 ? -46.407 -6.363 4.345 1.00 28.52 140 LEU B N 1
ATOM 1610 C CA . LEU B 1 79 ? -46.463 -7.787 4.658 1.00 23.27 140 LEU B CA 1
ATOM 1611 C C . LEU B 1 79 ? -47.249 -8.028 5.942 1.00 21.00 140 LEU B C 1
ATOM 1612 O O . LEU B 1 79 ? -48.065 -8.953 6.022 1.00 20.25 140 LEU B O 1
ATOM 1617 N N .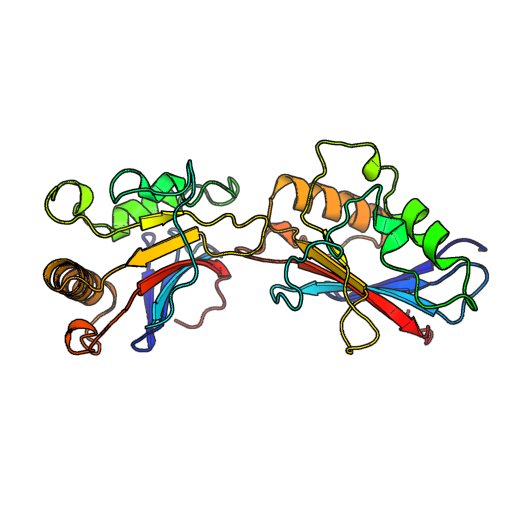 GLY B 1 80 ? -47.011 -7.211 6.964 1.00 28.24 141 GLY B N 1
ATOM 1618 C CA . GLY B 1 80 ? -47.735 -7.389 8.209 1.00 16.09 141 GLY B CA 1
ATOM 1619 C C . GLY B 1 80 ? -49.224 -7.188 8.033 1.00 24.55 141 GLY B C 1
ATOM 1620 O O . GLY B 1 80 ? -50.026 -7.937 8.589 1.00 30.06 141 GLY B O 1
ATOM 1621 N N . PHE B 1 81 ? -49.617 -6.187 7.243 1.00 17.14 142 PHE B N 1
ATOM 1622 C CA . PHE B 1 81 ? -51.027 -6.049 6.914 1.00 17.69 142 PHE B CA 1
ATOM 1623 C C . PHE B 1 81 ? -51.547 -7.272 6.187 1.00 20.58 142 PHE B C 1
ATOM 1624 O O . PHE B 1 81 ? -52.640 -7.763 6.480 1.00 26.49 142 PHE B O 1
ATOM 1632 N N . THR B 1 82 ? -50.801 -7.745 5.195 1.00 19.29 143 THR B N 1
ATOM 1633 C CA . THR B 1 82 ? -51.276 -8.876 4.416 1.00 16.45 143 THR B CA 1
ATOM 1634 C C . THR B 1 82 ? -51.398 -10.123 5.275 1.00 22.79 143 THR B C 1
ATOM 1635 O O . THR B 1 82 ? -52.266 -10.962 5.030 1.00 20.32 143 THR B O 1
ATOM 1639 N N . MET B 1 83 ? -50.581 -10.235 6.317 1.00 14.85 144 MET B N 1
ATOM 1640 C CA . MET B 1 83 ? -50.665 -11.388 7.202 1.00 14.21 144 MET B CA 1
ATOM 1641 C C . MET B 1 83 ? -51.848 -11.260 8.154 1.00 31.97 144 MET B C 1
ATOM 1642 O O . MET B 1 83 ? -52.625 -12.205 8.327 1.00 28.33 144 MET B O 1
ATOM 1647 N N . GLU B 1 84 ? -51.988 -10.097 8.789 1.00 26.56 145 GLU B N 1
ATOM 1648 C CA . GLU B 1 84 ? -53.141 -9.853 9.640 1.00 16.11 145 GLU B CA 1
ATOM 1649 C C . GLU B 1 84 ? -54.433 -9.973 8.848 1.00 16.58 145 GLU B C 1
ATOM 1650 O O . GLU B 1 84 ? -55.432 -10.497 9.352 1.00 25.21 145 GLU B O 1
ATOM 1656 N N . TRP B 1 85 ? -54.428 -9.488 7.605 1.00 16.80 146 TRP B N 1
ATOM 1657 C CA . TRP B 1 85 ? -55.563 -9.691 6.710 1.00 26.80 146 TRP B CA 1
ATOM 1658 C C . TRP B 1 85 ? -55.878 -11.168 6.589 1.00 30.81 146 TRP B C 1
ATOM 1659 O O . TRP B 1 85 ? -57.033 -11.592 6.706 1.00 32.18 146 TRP B O 1
ATOM 1670 N N . PHE B 1 86 ? -54.840 -11.972 6.387 1.00 34.45 147 PHE B N 1
ATOM 1671 C CA . PHE B 1 86 ? -55.029 -13.399 6.196 1.00 32.98 147 PHE B CA 1
ATOM 1672 C C . PHE B 1 86 ? -55.500 -14.077 7.478 1.00 33.54 147 PHE B C 1
ATOM 1673 O O . PHE B 1 86 ? -56.314 -15.006 7.430 1.00 34.36 147 PHE B O 1
ATOM 1681 N N . LEU B 1 87 ? -55.021 -13.628 8.637 1.00 30.19 148 LEU B N 1
ATOM 1682 C CA . LEU B 1 87 ? -55.419 -14.319 9.853 1.00 27.61 148 LEU B CA 1
ATOM 1683 C C . LEU B 1 87 ? -56.887 -14.120 10.192 1.00 25.24 148 LEU B C 1
ATOM 1684 O O . LEU B 1 87 ? -57.426 -14.899 10.977 1.00 30.46 148 LEU B O 1
ATOM 1689 N N . SER B 1 88 ? -57.539 -13.098 9.644 1.00 17.26 149 SER B N 1
ATOM 1690 C CA . SER B 1 88 ? -58.996 -12.980 9.725 1.00 29.53 149 SER B CA 1
ATOM 1691 C C . SER B 1 88 ? -59.513 -12.908 11.160 1.00 30.72 149 SER B C 1
ATOM 1692 O O . SER B 1 88 ? -60.545 -13.492 11.494 1.00 32.65 149 SER B O 1
ATOM 1695 N N . GLY B 1 89 ? -58.781 -12.221 12.027 1.00 28.79 150 GLY B N 1
ATOM 1696 C CA . GLY B 1 89 ? -59.227 -12.086 13.399 1.00 32.65 150 GLY B CA 1
ATOM 1697 C C . GLY B 1 89 ? -59.162 -13.349 14.218 1.00 32.76 150 GLY B C 1
ATOM 1698 O O . GLY B 1 89 ? -59.743 -13.404 15.305 1.00 35.68 150 GLY B O 1
ATOM 1699 N N . LEU B 1 90 ? -58.443 -14.360 13.733 1.00 26.70 151 LEU B N 1
ATOM 1700 C CA . LEU B 1 90 ? -58.245 -15.589 14.487 1.00 31.47 151 LEU B CA 1
ATOM 1701 C C . LEU B 1 90 ? -57.256 -15.416 15.629 1.00 35.26 151 LEU B C 1
ATOM 1702 O O . LEU B 1 90 ? -57.214 -16.259 16.529 1.00 42.04 151 LEU B O 1
ATOM 1707 N N . GLU B 1 91 ? -56.471 -14.343 15.627 1.00 34.66 152 GLU B N 1
ATOM 1708 C CA . GLU B 1 91 ? -55.611 -14.053 16.768 1.00 37.66 152 GLU B CA 1
ATOM 1709 C C . GLU B 1 91 ? -56.402 -13.710 18.027 1.00 41.72 152 GLU B C 1
ATOM 1710 O O . GLU B 1 91 ? -55.834 -13.720 19.124 1.00 44.01 152 GLU B O 1
ATOM 1716 N N . HIS B 1 92 ? -57.688 -13.392 17.888 1.00 38.70 153 HIS B N 1
ATOM 1717 C CA . HIS B 1 92 ? -58.564 -13.154 19.024 1.00 37.45 153 HIS B CA 1
ATOM 1718 C C . HIS B 1 92 ? -59.156 -14.438 19.570 1.00 37.84 153 HIS B C 1
ATOM 1719 O O . HIS B 1 92 ? -59.786 -14.407 20.630 1.00 46.63 153 HIS B O 1
ATOM 1726 N N . ASP B 1 93 ? -58.988 -15.545 18.856 1.00 38.34 154 ASP B N 1
ATOM 1727 C CA . ASP B 1 93 ? -59.386 -16.871 19.313 1.00 39.58 154 ASP B CA 1
ATOM 1728 C C . ASP B 1 93 ? -58.203 -17.476 20.053 1.00 46.43 154 ASP B C 1
ATOM 1729 O O . ASP B 1 93 ? -57.307 -18.059 19.439 1.00 47.12 154 ASP B O 1
ATOM 1734 N N . HIS B 1 94 ? -58.196 -17.329 21.378 1.00 45.70 155 HIS B N 1
ATOM 1735 C CA . HIS B 1 94 ? -57.108 -17.860 22.189 1.00 49.51 155 HIS B CA 1
ATOM 1736 C C . HIS B 1 94 ? -57.148 -19.373 22.350 1.00 42.10 155 HIS B C 1
ATOM 1737 O O . HIS B 1 94 ? -56.282 -19.934 23.022 1.00 50.12 155 HIS B O 1
ATOM 1744 N N . HIS B 1 95 ? -58.132 -20.045 21.762 1.00 34.66 156 HIS B N 1
ATOM 1745 C CA . HIS B 1 95 ? -58.096 -21.482 21.585 1.00 34.99 156 HIS B CA 1
ATOM 1746 C C . HIS B 1 95 ? -57.549 -21.901 20.228 1.00 35.49 156 HIS B C 1
ATOM 1747 O O . HIS B 1 95 ? -57.277 -23.094 20.030 1.00 40.24 156 HIS B O 1
ATOM 1754 N N . PHE B 1 96 ? -57.409 -20.980 19.286 1.00 24.20 157 PHE B N 1
ATOM 1755 C CA . PHE B 1 96 ? -56.644 -21.279 18.083 1.00 26.05 157 PHE B CA 1
ATOM 1756 C C . PHE B 1 96 ? -55.187 -21.039 18.441 1.00 32.76 157 PHE B C 1
ATOM 1757 O O . PHE B 1 96 ? -54.701 -19.908 18.399 1.00 21.45 157 PHE B O 1
ATOM 1765 N N . THR B 1 97 ? -54.477 -22.113 18.793 1.00 29.96 158 THR B N 1
ATOM 1766 C CA . THR B 1 97 ? -53.093 -22.016 19.264 1.00 30.42 158 THR B CA 1
ATOM 1767 C C . THR B 1 97 ? -52.202 -23.084 18.634 1.00 24.73 158 THR B C 1
ATOM 1768 O O . THR B 1 97 ? -51.646 -23.936 19.328 1.00 27.08 158 THR B O 1
ATOM 1772 N N . PRO B 1 98 ? -52.016 -23.050 17.318 1.00 19.90 159 PRO B N 1
ATOM 1773 C CA . PRO B 1 98 ? -51.044 -23.962 16.713 1.00 25.57 159 PRO B CA 1
ATOM 1774 C C . PRO B 1 98 ? -49.623 -23.522 17.029 1.00 32.09 159 PRO B C 1
ATOM 1775 O O . PRO B 1 98 ? -49.352 -22.343 17.265 1.00 35.31 159 PRO B O 1
ATOM 1779 N N . GLN B 1 99 ? -48.699 -24.481 17.014 1.00 26.05 160 GLN B N 1
ATOM 1780 C CA . GLN B 1 99 ? -47.304 -24.126 17.222 1.00 24.54 160 GLN B CA 1
ATOM 1781 C C . GLN B 1 99 ? -46.804 -23.372 16.001 1.00 23.75 160 GLN B C 1
ATOM 1782 O O . GLN B 1 99 ? -46.926 -23.853 14.872 1.00 19.48 160 GLN B O 1
ATOM 1788 N N . ILE B 1 100 ? -46.252 -22.189 16.221 1.00 30.34 161 ILE B N 1
ATOM 1789 C CA . ILE B 1 100 ? -45.630 -21.412 15.161 1.00 29.63 161 ILE B CA 1
ATOM 1790 C C . ILE B 1 100 ? -44.191 -21.154 15.566 1.00 32.94 161 ILE B C 1
ATOM 1791 O O . ILE B 1 100 ? -43.919 -20.808 16.721 1.00 21.31 161 ILE B O 1
ATOM 1796 N N . ILE B 1 101 ? -43.275 -21.392 14.636 1.00 33.89 162 ILE B N 1
ATOM 1797 C CA . ILE B 1 101 ? -41.848 -21.196 14.842 1.00 28.05 162 ILE B CA 1
ATOM 1798 C C . ILE B 1 101 ? -41.358 -20.307 13.709 1.00 26.25 162 ILE B C 1
ATOM 1799 O O . ILE B 1 101 ? -41.479 -20.675 12.536 1.00 25.31 162 ILE B O 1
ATOM 1804 N N . CYS B 1 102 ? -40.818 -19.143 14.048 1.00 26.10 163 CYS B N 1
ATOM 1805 C CA . CYS B 1 102 ? -40.250 -18.288 13.016 1.00 27.75 163 CYS B CA 1
ATOM 1806 C C . CYS B 1 102 ? -38.948 -18.884 12.501 1.00 31.19 163 CYS B C 1
ATOM 1807 O O . CYS B 1 102 ? -38.214 -19.550 13.233 1.00 29.59 163 CYS B O 1
ATOM 1810 N N . GLY B 1 103 ? -38.670 -18.641 11.224 1.00 26.32 164 GLY B N 1
ATOM 1811 C CA . GLY B 1 103 ? -37.463 -19.120 10.584 1.00 24.36 164 GLY B CA 1
ATOM 1812 C C . GLY B 1 103 ? -36.511 -17.984 10.261 1.00 27.36 164 GLY B C 1
ATOM 1813 O O . GLY B 1 103 ? -36.935 -16.847 10.037 1.00 28.57 164 GLY B O 1
ATOM 1814 N N . ASN B 1 104 ? -35.216 -18.306 10.240 1.00 29.50 165 ASN B N 1
ATOM 1815 C CA . ASN B 1 104 ? -34.150 -17.337 9.990 1.00 31.03 165 ASN B CA 1
ATOM 1816 C C . ASN B 1 104 ? -33.844 -17.319 8.504 1.00 26.70 165 ASN B C 1
ATOM 1817 O O . ASN B 1 104 ? -33.101 -18.164 7.995 1.00 28.36 165 ASN B O 1
ATOM 1822 N N . VAL B 1 105 ? -34.401 -16.326 7.816 1.00 29.22 166 VAL B N 1
ATOM 1823 C CA . VAL B 1 105 ? -34.255 -16.238 6.370 1.00 30.91 166 VAL B CA 1
ATOM 1824 C C . VAL B 1 105 ? -32.799 -16.050 5.972 1.00 32.86 166 VAL B C 1
ATOM 1825 O O . VAL B 1 105 ? -32.383 -16.501 4.902 1.00 34.46 166 VAL B O 1
ATOM 1829 N N . SER B 1 106 ? -31.996 -15.422 6.836 1.00 36.06 167 SER B N 1
ATOM 1830 C CA . SER B 1 106 ? -30.595 -15.190 6.510 1.00 44.17 167 SER B CA 1
ATOM 1831 C C . SER B 1 106 ? -29.855 -16.496 6.281 1.00 53.12 167 SER B C 1
ATOM 1832 O O . SER B 1 106 ? -28.909 -16.543 5.488 1.00 66.17 167 SER B O 1
ATOM 1835 N N . LYS B 1 107 ? -30.254 -17.555 6.972 1.00 60.04 168 LYS B N 1
ATOM 1836 C CA . LYS B 1 107 ? -29.685 -18.875 6.763 1.00 35.60 168 LYS B CA 1
ATOM 1837 C C . LYS B 1 107 ? -30.656 -19.782 6.017 1.00 39.32 168 LYS B C 1
ATOM 1838 O O . LYS B 1 107 ? -30.711 -20.990 6.253 1.00 35.08 168 LYS B O 1
ATOM 1844 N N . GLY B 1 108 ? -31.428 -19.180 5.113 1.00 36.65 169 GLY B N 1
ATOM 1845 C CA . GLY B 1 108 ? -32.181 -19.869 4.082 1.00 32.21 169 GLY B CA 1
ATOM 1846 C C . GLY B 1 108 ? -33.362 -20.718 4.498 1.00 38.51 169 GLY B C 1
ATOM 1847 O O . GLY B 1 108 ? -33.690 -21.685 3.801 1.00 38.45 169 GLY B O 1
ATOM 1848 N N . GLU B 1 109 ? -34.051 -20.369 5.572 1.00 28.43 170 GLU B N 1
ATOM 1849 C CA . GLU B 1 109 ? -35.227 -21.135 5.936 1.00 39.08 170 GLU B CA 1
ATOM 1850 C C . GLU B 1 109 ? -36.440 -20.220 5.908 1.00 29.32 170 GLU B C 1
ATOM 1851 O O . GLU B 1 109 ? -36.323 -19.001 5.999 1.00 36.90 170 GLU B O 1
ATOM 1857 N N . VAL B 1 110 ? -37.613 -20.835 5.760 1.00 23.09 171 VAL B N 1
ATOM 1858 C CA . VAL B 1 110 ? -38.841 -20.077 5.550 1.00 25.41 171 VAL B CA 1
ATOM 1859 C C . VAL B 1 110 ? -39.175 -19.192 6.742 1.00 25.72 171 VAL B C 1
ATOM 1860 O O . VAL B 1 110 ? -38.689 -19.390 7.857 1.00 28.29 171 VAL B O 1
ATOM 1864 N N . ASN B 1 111 ? -40.066 -18.226 6.500 1.00 22.61 172 ASN B N 1
ATOM 1865 C CA . ASN B 1 111 ? -40.408 -17.243 7.519 1.00 25.12 172 ASN B CA 1
ATOM 1866 C C . ASN B 1 111 ? -41.154 -17.876 8.686 1.00 30.69 172 ASN B C 1
ATOM 1867 O O . ASN B 1 111 ? -40.985 -17.453 9.838 1.00 29.23 172 ASN B O 1
ATOM 1872 N N . ALA B 1 112 ? -42.005 -18.862 8.418 1.00 23.91 173 ALA B N 1
ATOM 1873 C CA . ALA B 1 112 ? -42.740 -19.485 9.509 1.00 16.51 173 ALA B CA 1
ATOM 1874 C C . ALA B 1 112 ? -43.271 -20.828 9.048 1.00 28.17 173 ALA B C 1
ATOM 1875 O O . ALA B 1 112 ? -43.678 -20.975 7.896 1.00 20.62 173 ALA B O 1
ATOM 1877 N N . GLN B 1 113 ? -43.322 -21.787 9.972 1.00 22.57 174 GLN B N 1
ATOM 1878 C CA . GLN B 1 113 ? -44.053 -23.026 9.746 1.00 19.59 174 GLN B CA 1
ATOM 1879 C C . GLN B 1 113 ? -45.118 -23.129 10.816 1.00 16.73 174 GLN B C 1
ATOM 1880 O O . GLN B 1 113 ? -44.860 -22.841 11.986 1.00 20.31 174 GLN B O 1
ATOM 1886 N N . VAL B 1 114 ? -46.321 -23.491 10.409 1.00 23.14 175 VAL B N 1
ATOM 1887 C CA . VAL B 1 114 ? -47.439 -23.639 11.325 1.00 21.48 175 VAL B CA 1
ATOM 1888 C C . VAL B 1 114 ? -47.799 -25.114 11.383 1.00 23.57 175 VAL B C 1
ATOM 1889 O O . VAL B 1 114 ? -48.126 -25.723 10.356 1.00 17.25 175 VAL B O 1
ATOM 1893 N N . ASN B 1 115 ? -47.728 -25.693 12.578 1.00 24.72 176 ASN B N 1
ATOM 1894 C CA . ASN B 1 115 ? -48.135 -27.079 12.772 1.00 26.69 176 ASN B CA 1
ATOM 1895 C C . ASN B 1 115 ? -49.646 -27.139 12.880 1.00 29.42 176 ASN B C 1
ATOM 1896 O O . ASN B 1 115 ? -50.226 -26.690 13.872 1.00 28.17 176 ASN B O 1
ATOM 1901 N N . ILE B 1 116 ? -50.283 -27.719 11.871 1.00 25.55 177 ILE B N 1
ATOM 1902 C CA . ILE B 1 116 ? -51.732 -27.864 11.889 1.00 26.33 177 ILE B CA 1
ATOM 1903 C C . ILE B 1 116 ? -52.103 -29.321 12.106 1.00 30.29 177 ILE B C 1
ATOM 1904 O O . ILE B 1 116 ? -53.154 -29.774 11.641 1.00 30.19 177 ILE B O 1
ATOM 1909 N N . THR B 1 117 ? -51.250 -30.075 12.801 1.00 34.76 178 THR B N 1
ATOM 1910 C CA . THR B 1 117 ? -51.587 -31.477 13.018 1.00 34.89 178 THR B CA 1
ATOM 1911 C C . THR B 1 117 ? -52.811 -31.626 13.906 1.00 31.91 178 THR B C 1
ATOM 1912 O O . THR B 1 117 ? -53.658 -32.490 13.656 1.00 29.95 178 THR B O 1
ATOM 1916 N N . MET B 1 118 ? -52.939 -30.787 14.927 1.00 21.82 179 MET B N 1
ATOM 1917 C CA . MET B 1 118 ? -54.091 -30.882 15.810 1.00 26.60 179 MET B CA 1
ATOM 1918 C C . MET B 1 118 ? -55.362 -30.608 15.010 1.00 28.08 179 MET B C 1
ATOM 1919 O O . MET B 1 118 ? -55.387 -29.740 14.135 1.00 28.63 179 MET B O 1
ATOM 1924 N N . GLU B 1 119 ? -56.418 -31.373 15.296 1.00 28.17 180 GLU B N 1
ATOM 1925 C CA . GLU B 1 119 ? -57.575 -31.392 14.407 1.00 29.23 180 GLU B CA 1
ATOM 1926 C C . GLU B 1 119 ? -58.315 -30.058 14.373 1.00 21.89 180 GLU B C 1
ATOM 1927 O O . GLU B 1 119 ? -58.705 -29.599 13.297 1.00 26.57 180 GLU B O 1
ATOM 1933 N N . ASP B 1 120 ? -58.534 -29.413 15.521 1.00 30.16 181 ASP B N 1
ATOM 1934 C CA . ASP B 1 120 ? -59.270 -28.153 15.461 1.00 30.82 181 ASP B CA 1
ATOM 1935 C C . ASP B 1 120 ? -58.449 -27.067 14.787 1.00 31.90 181 ASP B C 1
ATOM 1936 O O . ASP B 1 120 ? -59.015 -26.182 14.142 1.00 36.65 181 ASP B O 1
ATOM 1941 N N . HIS B 1 121 ? -57.121 -27.120 14.915 1.00 39.83 182 HIS B N 1
ATOM 1942 C CA . HIS B 1 121 ? -56.284 -26.157 14.215 1.00 18.65 182 HIS B CA 1
ATOM 1943 C C . HIS B 1 121 ? -56.395 -26.345 12.719 1.00 17.70 182 HIS B C 1
ATOM 1944 O O . HIS B 1 121 ? -56.449 -25.374 11.964 1.00 31.67 182 HIS B O 1
ATOM 1951 N N . CYS B 1 122 ? -56.441 -27.593 12.279 1.00 18.12 183 CYS B N 1
ATOM 1952 C CA . CYS B 1 122 ? -56.485 -27.894 10.854 1.00 23.20 183 CYS B CA 1
ATOM 1953 C C . CYS B 1 122 ? -57.770 -27.405 10.203 1.00 17.80 183 CYS B C 1
ATOM 1954 O O . CYS B 1 122 ? -57.743 -26.868 9.092 1.00 40.56 183 CYS B O 1
ATOM 1957 N N . SER B 1 123 ? -58.909 -27.618 10.858 1.00 26.44 184 SER B N 1
ATOM 1958 C CA . SER B 1 123 ? -60.189 -27.192 10.304 1.00 24.06 184 SER B CA 1
ATOM 1959 C C . SER B 1 123 ? -60.255 -25.679 10.129 1.00 24.51 184 SER B C 1
ATOM 1960 O O . SER B 1 123 ? -60.361 -25.184 8.999 1.00 24.51 184 SER B O 1
ATOM 1963 N N . GLN B 1 124 ? -60.193 -24.921 11.234 1.00 22.86 185 GLN B N 1
ATOM 1964 C CA . GLN B 1 124 ? -60.272 -23.463 11.123 1.00 18.42 185 GLN B CA 1
ATOM 1965 C C . GLN B 1 124 ? -59.357 -22.940 10.041 1.00 17.23 185 GLN B C 1
ATOM 1966 O O . GLN B 1 124 ? -59.702 -21.981 9.343 1.00 34.11 185 GLN B O 1
ATOM 1972 N N . VAL B 1 125 ? -58.210 -23.585 9.858 1.00 24.95 186 VAL B N 1
ATOM 1973 C CA . VAL B 1 125 ? -57.320 -23.210 8.774 1.00 22.60 186 VAL B CA 1
ATOM 1974 C C . VAL B 1 125 ? -57.950 -23.556 7.436 1.00 24.97 186 VAL B C 1
ATOM 1975 O O . VAL B 1 125 ? -57.909 -22.754 6.501 1.00 31.46 186 VAL B O 1
ATOM 1979 N N . PHE B 1 126 ? -58.552 -24.743 7.319 1.00 25.54 187 PHE B N 1
ATOM 1980 C CA . PHE B 1 126 ? -59.215 -25.104 6.068 1.00 23.97 187 PHE B CA 1
ATOM 1981 C C . PHE B 1 126 ? -60.376 -24.168 5.782 1.00 22.64 187 PHE B C 1
ATOM 1982 O O . PHE B 1 126 ? -60.532 -23.674 4.661 1.00 28.91 187 PHE B O 1
ATOM 1990 N N . LEU B 1 127 ? -61.211 -23.928 6.793 1.00 26.88 188 LEU B N 1
ATOM 1991 C CA . LEU B 1 127 ? -62.346 -23.024 6.644 1.00 28.23 188 LEU B CA 1
ATOM 1992 C C . LEU B 1 127 ? -61.887 -21.646 6.214 1.00 19.62 188 LEU B C 1
ATOM 1993 O O . LEU B 1 127 ? -62.401 -21.083 5.244 1.00 20.56 188 LEU B O 1
ATOM 1998 N N . LYS B 1 128 ? -60.925 -21.083 6.937 1.00 18.41 189 LYS B N 1
ATOM 1999 C CA . LYS B 1 128 ? -60.367 -19.791 6.556 1.00 17.97 189 LYS B CA 1
ATOM 2000 C C . LYS B 1 128 ? -59.850 -19.824 5.133 1.00 17.98 189 LYS B C 1
ATOM 2001 O O . LYS B 1 128 ? -60.222 -18.987 4.308 1.00 42.73 189 LYS B O 1
ATOM 2007 N N . MET B 1 129 ? -58.995 -20.793 4.820 1.00 27.99 190 MET B N 1
ATOM 2008 C CA . MET B 1 129 ? -58.399 -20.807 3.496 1.00 17.73 190 MET B CA 1
ATOM 2009 C C . MET B 1 129 ? -59.415 -21.049 2.403 1.00 19.43 190 MET B C 1
ATOM 2010 O O . MET B 1 129 ? -59.170 -20.661 1.258 1.00 21.22 190 MET B O 1
ATOM 2015 N N . ARG B 1 130 ? -60.535 -21.690 2.727 1.00 29.83 191 ARG B N 1
ATOM 2016 C CA . ARG B 1 130 ? -61.569 -21.904 1.724 1.00 22.19 191 ARG B CA 1
ATOM 2017 C C . ARG B 1 130 ? -62.241 -20.595 1.341 1.00 38.54 191 ARG B C 1
ATOM 2018 O O . ARG B 1 130 ? -62.456 -20.335 0.155 1.00 45.04 191 ARG B O 1
ATOM 2026 N N . ARG B 1 131 ? -62.568 -19.750 2.325 1.00 28.69 192 ARG B N 1
ATOM 2027 C CA . ARG B 1 131 ? -63.234 -18.490 2.017 1.00 26.75 192 ARG B CA 1
ATOM 2028 C C . ARG B 1 131 ? -62.350 -17.582 1.189 1.00 26.58 192 ARG B C 1
ATOM 2029 O O . ARG B 1 131 ? -62.852 -16.785 0.394 1.00 31.68 192 ARG B O 1
ATOM 2037 N N . ILE B 1 132 ? -61.037 -17.687 1.361 1.00 26.33 193 ILE B N 1
ATOM 2038 C CA . ILE B 1 132 ? -60.117 -16.813 0.653 1.00 25.12 193 ILE B CA 1
ATOM 2039 C C . ILE B 1 132 ? -59.809 -17.351 -0.738 1.00 29.08 193 ILE B C 1
ATOM 2040 O O . ILE B 1 132 ? -59.984 -16.659 -1.746 1.00 32.73 193 ILE B O 1
ATOM 2045 N N . PHE B 1 133 ? -59.361 -18.599 -0.816 1.00 34.36 194 PHE B N 1
ATOM 2046 C CA . PHE B 1 133 ? -58.827 -19.141 -2.058 1.00 32.47 194 PHE B CA 1
ATOM 2047 C C . PHE B 1 133 ? -59.852 -19.903 -2.882 1.00 36.82 194 PHE B C 1
ATOM 2048 O O . PHE B 1 133 ? -59.616 -20.140 -4.070 1.00 42.67 194 PHE B O 1
ATOM 2056 N N . GLY B 1 134 ? -60.981 -20.272 -2.292 1.00 34.34 195 GLY B N 1
ATOM 2057 C CA . GLY B 1 134 ? -61.957 -21.123 -2.940 1.00 35.96 195 GLY B CA 1
ATOM 2058 C C . GLY B 1 134 ? -61.880 -22.544 -2.424 1.00 34.15 195 GLY B C 1
ATOM 2059 O O . GLY B 1 134 ? -61.098 -22.883 -1.532 1.00 36.65 195 GLY B O 1
ATOM 2060 N N . VAL B 1 135 ? -62.718 -23.396 -3.010 1.00 37.38 196 VAL B N 1
ATOM 2061 C CA . VAL B 1 135 ? -62.807 -24.780 -2.564 1.00 33.45 196 VAL B CA 1
ATOM 2062 C C . VAL B 1 135 ? -61.585 -25.562 -3.033 1.00 38.14 196 VAL B C 1
ATOM 2063 O O . VAL B 1 135 ? -61.126 -25.415 -4.176 1.00 45.01 196 VAL B O 1
ATOM 2067 N N . PHE B 1 136 ? -61.056 -26.409 -2.143 1.00 34.36 197 PHE B N 1
ATOM 2068 C CA . PHE B 1 136 ? -59.916 -27.272 -2.431 1.00 34.74 197 PHE B CA 1
ATOM 2069 C C . PHE B 1 136 ? -59.961 -28.430 -1.444 1.00 38.71 197 PHE B C 1
ATOM 2070 O O . PHE B 1 136 ? -60.779 -28.450 -0.524 1.00 45.70 197 PHE B O 1
ATOM 2078 N N . LYS B 1 137 ? -59.076 -29.400 -1.648 1.00 35.07 198 LYS B N 1
ATOM 2079 C CA . LYS B 1 137 ? -59.129 -30.635 -0.877 1.00 33.07 198 LYS B CA 1
ATOM 2080 C C . LYS B 1 137 ? -58.830 -30.357 0.592 1.00 24.96 198 LYS B C 1
ATOM 2081 O O . LYS B 1 137 ? -57.834 -29.705 0.918 1.00 23.56 198 LYS B O 1
ATOM 2087 N N . ASN B 1 138 ? -59.687 -30.856 1.475 1.00 34.81 199 ASN B N 1
ATOM 2088 C CA . ASN B 1 138 ? -59.558 -30.608 2.905 1.00 23.21 199 ASN B CA 1
ATOM 2089 C C . ASN B 1 138 ? -58.401 -31.399 3.494 1.00 36.79 199 ASN B C 1
ATOM 2090 O O . ASN B 1 138 ? -58.530 -32.617 3.680 1.00 45.01 199 ASN B O 1
ATOM 2095 N N . PRO B 1 139 ? -57.296 -30.755 3.873 1.00 33.31 200 PRO B N 1
ATOM 2096 C CA . PRO B 1 139 ? -56.124 -31.511 4.328 1.00 33.29 200 PRO B CA 1
ATOM 2097 C C . PRO B 1 139 ? -56.315 -32.167 5.673 1.00 31.28 200 PRO B C 1
ATOM 2098 O O . PRO B 1 139 ? -55.462 -32.967 6.075 1.00 37.05 200 PRO B O 1
ATOM 2102 N N . CYS B 1 140 ? -57.395 -31.855 6.382 1.00 21.06 201 CYS B N 1
ATOM 2103 C CA . CYS B 1 140 ? -57.582 -32.390 7.720 1.00 26.20 201 CYS B CA 1
ATOM 2104 C C . CYS B 1 140 ? -57.943 -33.858 7.696 1.00 22.83 201 CYS B C 1
ATOM 2105 O O . CYS B 1 140 ? -57.828 -34.531 8.722 1.00 44.64 201 CYS B O 1
ATOM 2108 N N . THR B 1 141 ? -58.379 -34.361 6.547 1.00 23.83 202 THR B N 1
ATOM 2109 C CA . THR B 1 141 ? -58.600 -35.790 6.396 1.00 25.55 202 THR B CA 1
ATOM 2110 C C . THR B 1 141 ? -57.293 -36.560 6.378 1.00 30.83 202 THR B C 1
ATOM 2111 O O . THR B 1 141 ? -57.275 -37.750 6.713 1.00 38.81 202 THR B O 1
ATOM 2115 N N . SER B 1 142 ? -56.203 -35.903 5.983 1.00 33.60 203 SER B N 1
ATOM 2116 C CA . SER B 1 142 ? -54.880 -36.507 6.006 1.00 30.93 203 SER B CA 1
ATOM 2117 C C . SER B 1 142 ? -54.480 -36.879 7.427 1.00 25.92 203 SER B C 1
ATOM 2118 O O . SER B 1 142 ? -54.991 -36.352 8.414 1.00 30.42 203 SER B O 1
ATOM 2121 N N . HIS B 1 143 ? -53.552 -37.809 7.519 1.00 27.30 204 HIS B N 1
ATOM 2122 C CA . HIS B 1 143 ? -53.224 -38.436 8.781 1.00 29.60 204 HIS B CA 1
ATOM 2123 C C . HIS B 1 143 ? -51.776 -38.147 9.136 1.00 30.35 204 HIS B C 1
ATOM 2124 O O . HIS B 1 143 ? -50.914 -38.004 8.263 1.00 31.55 204 HIS B O 1
ATOM 2131 N N . GLY B 1 144 ? -51.515 -38.067 10.428 1.00 28.23 205 GLY B N 1
ATOM 2132 C CA . GLY B 1 144 ? -50.172 -37.775 10.862 1.00 33.98 205 GLY B CA 1
ATOM 2133 C C . GLY B 1 144 ? -49.842 -36.297 10.741 1.00 34.92 205 GLY B C 1
ATOM 2134 O O . GLY B 1 144 ? -50.714 -35.425 10.792 1.00 35.42 205 GLY B O 1
ATOM 2135 N N . LYS B 1 145 ? -48.554 -36.023 10.572 1.00 32.67 206 LYS B N 1
ATOM 2136 C CA . LYS B 1 145 ? -48.039 -34.682 10.773 1.00 33.01 206 LYS B CA 1
ATOM 2137 C C . LYS B 1 145 ? -48.290 -33.820 9.552 1.00 31.62 206 LYS B C 1
ATOM 2138 O O . LYS B 1 145 ? -48.237 -34.298 8.416 1.00 32.69 206 LYS B O 1
ATOM 2144 N N . GLN B 1 146 ? -48.561 -32.539 9.787 1.00 30.46 207 GLN B N 1
ATOM 2145 C CA . GLN B 1 146 ? -48.832 -31.681 8.650 1.00 30.81 207 GLN B CA 1
ATOM 2146 C C . GLN B 1 146 ? -48.640 -30.232 9.063 1.00 35.80 207 GLN B C 1
ATOM 2147 O O . GLN B 1 146 ? -49.012 -29.842 10.171 1.00 44.17 207 GLN B O 1
ATOM 2153 N N . ASN B 1 147 ? -48.042 -29.449 8.170 1.00 35.62 208 ASN B N 1
ATOM 2154 C CA . ASN B 1 147 ? -47.645 -28.080 8.452 1.00 18.24 208 ASN B CA 1
ATOM 2155 C C . ASN B 1 147 ? -48.157 -27.164 7.356 1.00 17.33 208 ASN B C 1
ATOM 2156 O O . ASN B 1 147 ? -48.466 -27.598 6.243 1.00 22.22 208 ASN B O 1
ATOM 2161 N N . VAL B 1 148 ? -48.193 -25.876 7.671 1.00 19.98 209 VAL B N 1
ATOM 2162 C CA . VAL B 1 148 ? -48.290 -24.815 6.679 1.00 15.77 209 VAL B CA 1
ATOM 2163 C C . VAL B 1 148 ? -46.990 -24.028 6.699 1.00 15.87 209 VAL B C 1
ATOM 2164 O O . VAL B 1 148 ? -46.582 -23.510 7.742 1.00 15.62 209 VAL B O 1
ATOM 2168 N N . LEU B 1 149 ? -46.335 -23.940 5.554 1.00 20.60 210 LEU B N 1
ATOM 2169 C CA . LEU B 1 149 ? -45.106 -23.176 5.442 1.00 20.21 210 LEU B CA 1
ATOM 2170 C C . LEU B 1 149 ? -45.401 -21.803 4.851 1.00 26.21 210 LEU B C 1
ATOM 2171 O O . LEU B 1 149 ? -46.109 -21.703 3.846 1.00 28.16 210 LEU B O 1
ATOM 2176 N N . ILE B 1 150 ? -44.828 -20.759 5.447 1.00 25.30 211 ILE B N 1
ATOM 2177 C CA . ILE B 1 150 ? -45.127 -19.381 5.070 1.00 19.37 211 ILE B CA 1
ATOM 2178 C C . ILE B 1 150 ? -43.829 -18.650 4.792 1.00 20.99 211 ILE B C 1
ATOM 2179 O O . ILE B 1 150 ? -42.967 -18.553 5.672 1.00 26.24 211 ILE B O 1
ATOM 2184 N N . SER B 1 151 ? -43.730 -18.075 3.598 1.00 22.61 212 SER B N 1
ATOM 2185 C CA . SER B 1 151 ? -42.560 -17.343 3.153 1.00 20.67 212 SER B CA 1
ATOM 2186 C C . SER B 1 151 ? -42.994 -16.261 2.170 1.00 23.91 212 SER B C 1
ATOM 2187 O O . SER B 1 151 ? -44.181 -16.082 1.891 1.00 27.62 212 SER B O 1
ATOM 2190 N N . VAL B 1 152 ? -42.014 -15.512 1.673 1.00 28.53 213 VAL B N 1
ATOM 2191 C CA . VAL B 1 152 ? -42.232 -14.442 0.709 1.00 27.58 213 VAL B CA 1
ATOM 2192 C C . VAL B 1 152 ? -41.635 -14.888 -0.617 1.00 31.98 213 VAL B C 1
ATOM 2193 O O . VAL B 1 152 ? -40.552 -15.488 -0.658 1.00 22.67 213 VAL B O 1
ATOM 2197 N N . SER B 1 153 ? -42.318 -14.567 -1.708 1.00 28.56 214 SER B N 1
ATOM 2198 C CA . SER B 1 153 ? -41.851 -15.000 -3.012 1.00 35.32 214 SER B CA 1
ATOM 2199 C C . SER B 1 153 ? -42.073 -13.896 -4.032 1.00 26.23 214 SER B C 1
ATOM 2200 O O . SER B 1 153 ? -42.778 -12.918 -3.786 1.00 25.32 214 SER B O 1
ATOM 2203 N N . ASN B 1 154 ? -41.444 -14.061 -5.186 1.00 28.82 215 ASN B N 1
ATOM 2204 C CA . ASN B 1 154 ? -41.645 -13.146 -6.289 1.00 33.44 215 ASN B CA 1
ATOM 2205 C C . ASN B 1 154 ? -42.959 -13.463 -6.987 1.00 36.91 215 ASN B C 1
ATOM 2206 O O . ASN B 1 154 ? -43.405 -14.612 -7.027 1.00 37.60 215 ASN B O 1
ATOM 2211 N N . TRP B 1 155 ? -43.559 -12.442 -7.580 1.00 35.13 216 TRP B N 1
ATOM 2212 C CA . TRP B 1 155 ? -44.779 -12.625 -8.347 1.00 39.48 216 TRP B CA 1
ATOM 2213 C C . TRP B 1 155 ? -44.411 -12.843 -9.804 1.00 49.29 216 TRP B C 1
ATOM 2214 O O . TRP B 1 155 ? -43.732 -12.007 -10.407 1.00 49.06 216 TRP B O 1
ATOM 2225 N N . THR B 1 156 ? -44.817 -13.986 -10.352 1.00 53.72 217 THR B N 1
ATOM 2226 C CA . THR B 1 156 ? -44.543 -14.311 -11.746 1.00 62.31 217 THR B CA 1
ATOM 2227 C C . THR B 1 156 ? -45.831 -14.501 -12.540 1.00 65.06 217 THR B C 1
ATOM 2228 O O . THR B 1 156 ? -45.832 -15.172 -13.577 1.00 71.63 217 THR B O 1
ATOM 2232 N N . ASN B 1 157 ? -46.928 -13.922 -12.054 1.00 62.37 218 ASN B N 1
ATOM 2233 C CA . ASN B 1 157 ? -48.203 -13.852 -12.774 1.00 62.85 218 ASN B CA 1
ATOM 2234 C C . ASN B 1 157 ? -48.806 -15.223 -13.071 1.00 58.44 218 ASN B C 1
ATOM 2235 O O . ASN B 1 157 ? -49.351 -15.461 -14.150 1.00 52.99 218 ASN B O 1
ATOM 2240 N N . GLN B 1 158 ? -48.718 -16.143 -12.116 1.00 54.37 219 GLN B N 1
ATOM 2241 C CA . GLN B 1 158 ? -49.337 -17.436 -12.363 1.00 58.18 219 GLN B CA 1
ATOM 2242 C C . GLN B 1 158 ? -50.856 -17.346 -12.259 1.00 58.86 219 GLN B C 1
ATOM 2243 O O . GLN B 1 158 ? -51.573 -18.011 -13.012 1.00 69.67 219 GLN B O 1
ATOM 2249 N N . CYS B 1 159 ? -51.369 -16.552 -11.329 1.00 50.31 220 CYS B N 1
ATOM 2250 C CA . CYS B 1 159 ? -52.792 -16.232 -11.340 1.00 47.94 220 CYS B CA 1
ATOM 2251 C C . CYS B 1 159 ? -52.934 -14.832 -11.903 1.00 46.04 220 CYS B C 1
ATOM 2252 O O . CYS B 1 159 ? -54.039 -14.332 -12.094 1.00 51.80 220 CYS B O 1
#

Foldseek 3Di:
DFQWDWDDLAQFWIWTHHGPRHQKTKIKGKFQDDDDDDDPPFWAWLVRLLVLPPPDPVDPCPSVNSVVLCVCCSVVVVLTWTKTADDVVVPFASIKTKCQDLVNQVVNCVSVCVRHNDHDRCNPPHDTMIMTIHMDGDDPSD/DFAWAWADPAQFWTWTAHGPRDQKTKIKGKFLDDDDDDDDPFKDWLVCLLVLPVPDPPDVCSSVNSVVLCVCCVVVPVLTWIKGADDCVVPAASIKTKQQDLVNQVVNQVSCCVRHNDHDRCSVPHHTIIMTIHMDGDPPPD

Solvent-accessible surface area: 15232 Å² total; per-residue (Å²): 160,150,103,6,78,50,2,70,82,76,48,58,60,0,4,1,42,2,12,141,140,12,85,21,0,1,73,2,52,19,22,82,91,56,68,12,122,85,88,140,132,27,65,10,66,11,89,43,7,54,150,14,21,89,107,40,172,127,41,191,50,4,25,118,0,1,106,95,27,14,48,34,12,27,142,45,143,128,12,84,10,35,4,4,24,12,65,58,87,159,77,54,34,10,0,8,12,4,2,12,51,23,81,16,2,48,41,21,21,78,45,5,107,153,31,21,31,124,12,150,56,19,20,83,37,16,16,59,12,0,9,23,5,19,47,28,113,24,84,110,100,84,161,135,91,5,117,31,2,63,76,76,43,58,54,0,10,1,41,2,9,136,131,14,70,14,0,2,80,2,47,10,18,90,96,78,70,17,117,95,93,127,133,28,67,11,68,13,94,56,3,34,149,10,19,86,22,22,134,91,13,197,52,6,22,96,0,1,103,83,12,12,43,36,17,48,148,59,141,132,15,82,7,80,4,4,26,11,63,22,31,114,28,59,42,11,0,9,12,31,2,39,125,143,92,17,3,44,62,10,18,79,6,3,113,157,26,17,30,126,14,153,55,14,35,96,52,169,52,105,14,1,8,24,5,16,10,21,54,36,92,112,118,86

Radius of gyration: 21.71 Å; Cα contacts (8 Å, |Δi|>4): 531; chains: 2; bounding box: 61×38×46 Å

Secondary structure (DSSP, 8-state):
--S-EEEESSSSEEEEEPTTT-SEEEEEEEES-------TTTEE-TTGGGGG--S-SS-TTHHHHHHHHHTTGGG-TT---EEEE--GGGT--SEEEE--SHHHHHHHHHHHHHHH-S---GGGS-S--EEEEEEEE-----/--SPEEEESSSSEEEEEPTTT-SEEEEEEEES-------TTTEE-TTGGGGG--S-SS-TTHHHHHHHHHTTGGG-TT----EEE--GGGT--SEEEE--SHHHHHHHHHHHHHHH-----GGGS-S--EEEEEEEE-----

Sequence (284 aa):
PYVPMPCMINDTHFLLRGPFEASWAIKLEITDVTTLVVDTDNVANPTNISKCFANNQDERLLGFTMEWFLSGLEHDHHFTPQIICGNVSKGEVNAQVNITMEDHCSQVFLKMRRIFGVFKNPCTSHGKQNVLISVSNWTNQCPYVPMPCMINDTHFLLRGPFEASWAIKLEITDVTTLVVDTDNVANPTNISKCFANNQDERLLGFTMEWFLSGLEHDHHFTPQIICGNVSKGEVNAQVNITMEDHCSQVFLKMRRIFGVFKNPCTSHGKQNVLISVSNWTNQC

InterPro domains:
  IPR001535 Arenavirus glycoprotein [MF_04084] (1-478)
  IPR001535 Arenavirus glycoprotein [PF00798] (1-122)
  IPR001535 Arenavirus glycoprotein [PF00798] (142-470)
  IPR001535 Arenavirus glycoprotein [PIRSF004028] (1-477)
  IPR043015 Arenavirus glycoprotein, zinc binding domain [G3DSA:2.20.28.180] (439-479)

Organism: Whitewater Arroyo mammarenavirus (isolate Rat/United States/AV 9310135/1995) (NCBI:txid3052331)

B-factor: mean 35.58, std 15.61, range [1.23, 163.53]

Nearest PDB structures (foldseek):
  6hj5-assembly1_A  TM=9.656E-01  e=3.032E-26  Mammarenavirus whitewaterense
  6s9j-assembly3_F  TM=7.448E-01  e=2.282E-06  Mammarenavirus machupoense
  3cxj-assembly1_A  TM=2.481E-01  e=1.938E+00  Methanothermobacter thermautotrophicus str. Delta H
  6hj5-assembly1_A  TM=9.697E-01  e=5.684E-27  Mammarenavirus whitewaterense
  5fs4-assembly1_A  TM=3.421E-01  e=2.598E+00  Acinetobacter phage AP205